Protein AF-A0A4W3H8I1-F1 (afdb_monomer_lite)

Secondary structure (DSSP, 8-state):
--------------------------------------TTEEEEEEEEGGGTEEEEEEEETTSBHHHHHHHHHHHHTT-STTGGGEEEEE--BTTBPPEEPPSSSBGGGSPPPTT-SS-EEEEEE-----S-TT--HHHHHHHS-HHHHHHHHHHHHTT-HHHHHHHHHTT--S-PPPTTTS-----------------PPP-

Sequence (203 aa):
MPVSASGGWRCSVGGGESWESSRDQSSGSGSSHMDNPAPSTIVIRVGIPDLQQTKCMRFNLDAPVWVSKQRILCTLNHTLKDVLNYGLFQPAFNGRAGKFLDEERLLREYPTPPDTPVPYLEFRYKKRVYSQSYVDEKQLAKLHTKANLKKFMENIQLYNFEKVSKMLEKGLDPNYHDPDTGGEGEGEQHSGHMESTSLDPVA

Foldseek 3Di:
DDDDDDDDDDDDDDDDDDDDDDDDDDDDDDPDPPPPVPPQKAWAWEAEVVVRDIDIDIDGQQDFQLVVLVVVPVVCPPPDDPSVQKFKKAPDDDNRHIDGDDRGDGNNVDDADPPDPHHYIYTDGNDDPDVDDDDDPVQQVVCPDLVNLVVLVVCVVVVVVVVNVVSVVSPRDPPDDDPVPPDPDDDPPPPPDPDDDDDDDDD

pLDDT: mean 71.24, std 24.04, range [26.0, 97.06]

Radius of gyration: 30.75 Å; chains: 1; bounding box: 76×96×84 Å

Organism: Callorhinchus milii (NCBI:txid7868)

Structure (mmCIF, N/CA/C/O backbone):
data_AF-A0A4W3H8I1-F1
#
_entry.id   AF-A0A4W3H8I1-F1
#
loop_
_atom_site.group_PDB
_atom_site.id
_atom_site.type_symbol
_atom_site.label_atom_id
_atom_site.label_alt_id
_atom_site.label_comp_id
_atom_site.label_asym_id
_atom_site.label_entity_id
_atom_site.label_seq_id
_atom_site.pdbx_PDB_ins_code
_atom_site.Cartn_x
_atom_site.Cartn_y
_atom_site.Cartn_z
_atom_site.occupancy
_atom_site.B_iso_or_equiv
_atom_site.auth_seq_id
_atom_site.auth_comp_id
_atom_site.auth_asym_id
_atom_site.auth_atom_id
_atom_site.pdbx_PDB_model_num
ATOM 1 N N . MET A 1 1 ? -6.079 -7.769 -51.194 1.00 37.59 1 MET A N 1
ATOM 2 C CA . MET A 1 1 ? -5.594 -8.964 -50.475 1.00 37.59 1 MET A CA 1
ATOM 3 C C . MET A 1 1 ? -4.076 -8.894 -50.412 1.00 37.59 1 MET A C 1
ATOM 5 O O . MET A 1 1 ? -3.462 -9.011 -51.463 1.00 37.59 1 MET A O 1
ATOM 9 N N . PRO A 1 2 ? -3.465 -8.617 -49.250 1.00 37.47 2 PRO A N 1
ATOM 10 C CA . PRO A 1 2 ? -2.029 -8.760 -49.069 1.00 37.47 2 PRO A CA 1
ATOM 11 C C . PRO A 1 2 ? -1.726 -10.132 -48.455 1.00 37.47 2 PRO A C 1
ATOM 13 O O . PRO A 1 2 ? -2.267 -10.478 -47.409 1.00 37.47 2 PRO A O 1
ATOM 16 N N . VAL A 1 3 ? -0.847 -10.901 -49.091 1.00 33.28 3 VAL A N 1
ATOM 17 C CA . VAL A 1 3 ? -0.116 -12.000 -48.452 1.00 33.28 3 VAL A CA 1
ATOM 18 C C . VAL A 1 3 ? 1.317 -11.964 -48.960 1.00 33.28 3 VAL A C 1
ATOM 20 O O . VAL A 1 3 ? 1.560 -12.070 -50.157 1.00 33.28 3 VAL A O 1
ATOM 23 N N . SER A 1 4 ? 2.251 -11.721 -48.046 1.00 35.34 4 SER A N 1
ATOM 24 C CA . SER A 1 4 ? 3.416 -12.581 -47.824 1.00 35.34 4 SER A CA 1
ATOM 25 C C . SER A 1 4 ? 4.375 -11.891 -46.866 1.00 35.34 4 SER A C 1
ATOM 27 O O . SER A 1 4 ? 4.952 -10.845 -47.153 1.00 35.34 4 SER A O 1
ATOM 29 N N . ALA A 1 5 ? 4.498 -12.508 -45.698 1.00 34.62 5 ALA A N 1
ATOM 30 C CA . ALA A 1 5 ? 5.517 -12.249 -44.705 1.00 34.62 5 ALA A CA 1
ATOM 31 C C . ALA A 1 5 ? 6.737 -13.124 -45.003 1.00 34.62 5 ALA A C 1
ATOM 33 O O . ALA A 1 5 ? 6.556 -14.303 -45.296 1.00 34.62 5 ALA A O 1
ATOM 34 N N . SER A 1 6 ? 7.949 -12.587 -44.833 1.00 35.38 6 SER A N 1
ATOM 35 C CA . SER A 1 6 ? 9.137 -13.385 -44.489 1.00 35.38 6 SER A CA 1
ATOM 36 C C . SER A 1 6 ? 10.383 -12.516 -44.269 1.00 35.38 6 SER A C 1
ATOM 38 O O . SER A 1 6 ? 10.795 -11.801 -45.175 1.00 35.38 6 SER A O 1
ATOM 40 N N . GLY A 1 7 ? 11.014 -12.691 -43.097 1.00 30.52 7 GLY A N 1
ATOM 41 C CA . GLY A 1 7 ? 12.440 -12.435 -42.824 1.00 30.52 7 GLY A CA 1
ATOM 42 C C . GLY A 1 7 ? 12.811 -10.985 -42.484 1.00 30.52 7 GLY A C 1
ATOM 43 O O . GLY A 1 7 ? 12.346 -10.055 -43.116 1.00 30.52 7 GLY A O 1
ATOM 44 N N . GLY A 1 8 ? 13.657 -10.681 -41.505 1.00 29.45 8 GLY A N 1
ATOM 45 C CA . GLY A 1 8 ? 14.429 -11.500 -40.581 1.00 29.45 8 GLY A CA 1
ATOM 46 C C . GLY A 1 8 ? 15.132 -10.563 -39.592 1.00 29.45 8 GLY A C 1
ATOM 47 O O . GLY A 1 8 ? 15.543 -9.461 -39.953 1.00 29.45 8 GLY A O 1
ATOM 48 N N . TRP A 1 9 ? 15.245 -10.983 -38.335 1.00 28.94 9 TRP A N 1
ATOM 49 C CA . TRP A 1 9 ? 16.036 -10.275 -37.333 1.00 28.94 9 TRP A CA 1
ATOM 50 C C . TRP A 1 9 ? 17.504 -10.629 -37.567 1.00 28.94 9 TRP A C 1
ATOM 52 O O . TRP A 1 9 ? 17.898 -11.783 -37.407 1.00 28.94 9 TRP A O 1
ATOM 62 N N . ARG A 1 10 ? 18.306 -9.654 -38.001 1.00 30.81 10 ARG A N 1
ATOM 63 C CA . ARG A 1 10 ? 19.749 -9.828 -38.189 1.00 30.81 10 ARG A CA 1
ATOM 64 C C . ARG A 1 10 ? 20.474 -9.347 -36.937 1.00 30.81 10 ARG A C 1
ATOM 66 O O . ARG A 1 10 ? 20.549 -8.149 -36.684 1.00 30.81 10 ARG A O 1
ATOM 73 N N . CYS A 1 11 ? 21.029 -10.287 -36.181 1.00 28.70 11 CYS A N 1
ATOM 74 C CA . CYS A 1 11 ? 22.113 -10.013 -35.245 1.00 28.70 11 CYS A CA 1
ATOM 75 C C . CYS A 1 11 ? 23.367 -9.648 -36.054 1.00 28.70 11 CYS A C 1
ATOM 77 O O . CYS A 1 11 ? 23.758 -10.402 -36.946 1.00 28.70 11 CYS A O 1
ATOM 79 N N . SER A 1 12 ? 24.002 -8.516 -35.747 1.00 33.16 12 SER A N 1
ATOM 80 C CA . SER A 1 12 ? 25.370 -8.235 -36.191 1.00 33.16 12 SER A CA 1
ATOM 81 C C . SER A 1 12 ? 26.325 -8.496 -35.035 1.00 33.16 12 SER A C 1
ATOM 83 O O . SER A 1 12 ? 26.222 -7.881 -33.978 1.00 33.16 12 SER A O 1
ATOM 85 N N . VAL A 1 13 ? 27.246 -9.422 -35.274 1.00 30.67 13 VAL A N 1
ATOM 86 C CA . VAL A 1 13 ? 28.431 -9.708 -34.468 1.00 30.67 13 VAL A CA 1
ATOM 87 C C . VAL A 1 13 ? 29.632 -9.361 -35.349 1.00 30.67 13 VAL A C 1
ATOM 89 O O . VAL A 1 13 ? 29.632 -9.750 -36.518 1.00 30.67 13 VAL A O 1
ATOM 92 N N . GLY A 1 14 ? 30.650 -8.689 -34.803 1.00 29.59 14 GLY A N 1
ATOM 93 C CA . GLY A 1 14 ? 32.022 -8.790 -35.320 1.00 29.59 14 GLY A CA 1
ATOM 94 C C . GLY A 1 14 ? 32.828 -7.491 -35.458 1.00 29.59 14 GLY A C 1
ATOM 95 O O . GLY A 1 14 ? 32.399 -6.563 -36.135 1.00 29.59 14 GLY A O 1
ATOM 96 N N . GLY A 1 15 ? 34.046 -7.533 -34.895 1.00 27.14 15 GLY A N 1
ATOM 97 C CA . GLY A 1 15 ? 35.206 -6.664 -35.165 1.00 27.14 15 GLY A CA 1
ATOM 98 C C . GLY A 1 15 ? 35.499 -5.689 -34.018 1.00 27.14 15 GLY A C 1
ATOM 99 O O . GLY A 1 15 ? 34.632 -4.901 -33.677 1.00 27.14 15 GLY A O 1
ATOM 100 N N . GLY A 1 16 ? 36.644 -5.659 -33.334 1.00 28.45 16 GLY A N 1
ATOM 101 C CA . GLY A 1 16 ? 37.984 -6.170 -33.622 1.00 28.45 16 GLY A CA 1
ATOM 102 C C . GLY A 1 16 ? 38.996 -5.054 -33.308 1.00 28.45 16 GLY A C 1
ATOM 103 O O . GLY A 1 16 ? 39.047 -4.090 -34.054 1.00 28.45 16 GLY A O 1
ATOM 104 N N . GLU A 1 17 ? 39.715 -5.200 -32.186 1.00 29.06 17 GLU A N 1
ATOM 105 C CA . GLU A 1 17 ? 41.113 -4.784 -31.922 1.00 29.06 17 GLU A CA 1
ATOM 106 C C . GLU A 1 17 ? 41.552 -3.310 -32.112 1.00 29.06 17 GLU A C 1
ATOM 108 O O . GLU A 1 17 ? 41.541 -2.782 -33.215 1.00 29.06 17 GLU A O 1
ATOM 113 N N . SER A 1 18 ? 42.076 -2.685 -31.043 1.00 26.41 18 SER A N 1
ATOM 114 C CA . SER A 1 18 ? 43.375 -1.970 -31.036 1.00 26.41 18 SER A CA 1
ATOM 115 C C . SER A 1 18 ? 43.615 -1.292 -29.676 1.00 26.41 18 SER A C 1
ATOM 117 O O . SER A 1 18 ? 42.788 -0.512 -29.200 1.00 26.41 18 SER A O 1
ATOM 119 N N . TRP A 1 19 ? 44.742 -1.601 -29.034 1.00 27.12 19 TRP A N 1
ATOM 120 C CA . TRP A 1 19 ? 45.293 -0.849 -27.905 1.00 27.12 19 TRP A CA 1
ATOM 121 C C . TRP A 1 19 ? 46.514 -0.081 -28.412 1.00 27.12 19 TRP A C 1
ATOM 123 O O . TRP A 1 19 ? 47.451 -0.737 -28.843 1.00 27.12 19 TRP A O 1
ATOM 133 N N . GLU A 1 20 ? 46.553 1.254 -28.291 1.00 26.00 20 GLU A N 1
ATOM 134 C CA . GLU A 1 20 ? 47.789 1.962 -27.919 1.00 26.00 20 GLU A CA 1
ATOM 135 C C . GLU A 1 20 ? 47.563 3.417 -27.444 1.00 26.00 20 GLU A C 1
ATOM 137 O O . GLU A 1 20 ? 46.937 4.245 -28.097 1.00 26.00 20 GLU A O 1
ATOM 142 N N . SER A 1 21 ? 48.099 3.653 -26.246 1.00 28.47 21 SER A N 1
ATOM 143 C CA . SER A 1 21 ? 48.596 4.853 -25.555 1.00 28.47 21 SER A CA 1
ATOM 144 C C . SER A 1 21 ? 48.617 6.240 -26.235 1.00 28.47 21 SER A C 1
ATOM 146 O O . SER A 1 21 ? 49.289 6.439 -27.245 1.00 28.47 21 SER A O 1
ATOM 148 N N . SER A 1 22 ? 48.107 7.264 -25.527 1.00 31.47 22 SER A N 1
ATOM 149 C CA . SER A 1 22 ? 48.844 8.524 -25.291 1.00 31.47 22 SER A CA 1
ATOM 150 C C . SER A 1 22 ? 48.242 9.380 -24.168 1.00 31.47 22 SER A C 1
ATOM 152 O O . SER A 1 22 ? 47.030 9.451 -23.991 1.00 31.47 22 SER A O 1
ATOM 154 N N . ARG A 1 23 ? 49.137 9.978 -23.372 1.00 37.38 23 ARG A N 1
ATOM 155 C CA . ARG A 1 23 ? 48.881 10.831 -22.199 1.00 37.38 23 ARG A CA 1
ATOM 156 C C . ARG A 1 23 ? 48.348 12.201 -22.619 1.00 37.38 23 ARG A C 1
ATOM 158 O O . ARG A 1 23 ? 48.868 12.747 -23.580 1.00 37.38 23 ARG A O 1
ATOM 165 N N . ASP A 1 24 ? 47.496 12.805 -21.790 1.00 34.44 24 ASP A N 1
ATOM 166 C CA . ASP A 1 24 ? 47.679 14.210 -21.405 1.00 34.44 24 ASP A CA 1
ATOM 167 C C . ASP A 1 24 ? 47.032 14.526 -20.042 1.00 34.44 24 ASP A C 1
ATOM 169 O O . ASP A 1 24 ? 46.037 13.920 -19.642 1.00 34.44 24 ASP A O 1
ATOM 173 N N . GLN A 1 25 ? 47.666 15.435 -19.304 1.00 36.03 25 GLN A N 1
ATOM 174 C CA . GLN A 1 25 ? 47.308 15.909 -17.966 1.00 36.03 25 GLN A CA 1
ATOM 175 C C . GLN A 1 25 ? 46.578 17.254 -18.081 1.00 36.03 25 GLN A C 1
ATOM 177 O O . GLN A 1 25 ? 47.050 18.135 -18.786 1.00 36.03 25 GLN A O 1
ATOM 182 N N . SER A 1 26 ? 45.502 17.471 -17.316 1.00 32.84 26 SER A N 1
ATOM 183 C CA . SER A 1 26 ? 45.321 18.666 -16.457 1.00 32.84 26 SER A CA 1
ATOM 184 C C . SER A 1 26 ? 43.881 18.825 -15.935 1.00 32.84 26 SER A C 1
ATOM 186 O O . SER A 1 26 ? 42.906 18.897 -16.672 1.00 32.84 26 SER A O 1
ATOM 188 N N . SER A 1 27 ? 43.802 18.844 -14.602 1.00 39.16 27 SER A N 1
ATOM 189 C CA . SER A 1 27 ? 42.967 19.668 -13.711 1.00 39.16 27 SER A CA 1
ATOM 190 C C . SER A 1 27 ? 41.747 20.432 -14.255 1.00 39.16 27 SER A C 1
ATOM 192 O O . SER A 1 27 ? 41.884 21.369 -15.035 1.00 39.16 27 SER A O 1
ATOM 194 N N . GLY A 1 28 ? 40.585 20.186 -13.637 1.00 31.72 28 GLY A N 1
ATOM 195 C CA . GLY A 1 28 ? 39.435 21.093 -13.676 1.00 31.72 28 GLY A CA 1
ATOM 196 C C . GLY A 1 28 ? 38.238 20.558 -12.891 1.00 31.72 28 GLY A C 1
ATOM 197 O O . GLY A 1 28 ? 37.544 19.661 -13.349 1.00 31.72 28 GLY A O 1
ATOM 198 N N . SER A 1 29 ? 38.024 21.097 -11.690 1.00 44.38 29 SER A N 1
ATOM 199 C CA . SER A 1 29 ? 36.917 20.791 -10.778 1.00 44.38 29 SER A CA 1
ATOM 200 C C . SER A 1 29 ? 35.546 20.906 -11.455 1.00 44.38 29 SER A C 1
ATOM 202 O O . SER A 1 29 ? 35.150 21.980 -11.902 1.00 44.38 29 SER A O 1
ATOM 204 N N . GLY A 1 30 ? 34.804 19.804 -11.465 1.00 32.34 30 GLY A N 1
ATOM 205 C CA . GLY A 1 30 ? 33.385 19.762 -11.776 1.00 32.34 30 GLY A CA 1
ATOM 206 C C . GLY A 1 30 ? 32.783 18.591 -11.020 1.00 32.34 30 GLY A C 1
ATOM 207 O O . GLY A 1 30 ? 32.940 17.445 -11.436 1.00 32.34 30 GLY A O 1
ATOM 208 N N . SER A 1 31 ? 32.147 18.876 -9.882 1.00 45.91 31 SER A N 1
ATOM 209 C CA . SER A 1 31 ? 31.361 17.903 -9.120 1.00 45.91 31 SER A CA 1
ATOM 210 C C . SER A 1 31 ? 30.174 17.463 -9.977 1.00 45.91 31 SER A C 1
ATOM 212 O O . SER A 1 31 ? 29.081 18.021 -9.915 1.00 45.91 31 SER A O 1
ATOM 214 N N . SER A 1 32 ? 30.425 16.497 -10.852 1.00 36.44 32 SER A N 1
ATOM 215 C CA . SER A 1 32 ? 29.398 15.709 -11.502 1.00 36.44 32 SER A CA 1
ATOM 216 C C . SER A 1 32 ? 29.046 14.607 -10.516 1.00 36.44 32 SER A C 1
ATOM 218 O O . SER A 1 32 ? 29.811 13.670 -10.290 1.00 36.44 32 SER A O 1
ATOM 220 N N . HIS A 1 33 ? 27.895 14.768 -9.863 1.00 42.16 33 HIS A N 1
ATOM 221 C CA . HIS A 1 33 ? 27.224 13.676 -9.174 1.00 42.16 33 HIS A CA 1
ATOM 222 C C . HIS A 1 33 ? 27.220 12.474 -10.128 1.00 42.16 33 HIS A C 1
ATOM 224 O O . HIS A 1 33 ? 26.581 12.523 -11.178 1.00 42.16 33 HIS A O 1
ATOM 230 N N . MET A 1 34 ? 27.978 11.426 -9.800 1.00 41.69 34 MET A N 1
ATOM 231 C CA . MET A 1 34 ? 27.905 10.169 -10.530 1.00 41.69 34 MET A CA 1
ATOM 232 C C . MET A 1 34 ? 26.487 9.622 -10.366 1.00 41.69 34 MET A C 1
ATOM 234 O O . MET A 1 34 ? 26.169 9.029 -9.336 1.00 41.69 34 MET A O 1
ATOM 238 N N . ASP A 1 35 ? 25.644 9.776 -11.385 1.00 49.22 35 ASP A N 1
ATOM 239 C CA . ASP A 1 35 ? 24.499 8.890 -11.588 1.00 49.22 35 ASP A CA 1
ATOM 240 C C . ASP A 1 35 ? 25.069 7.551 -12.081 1.00 49.22 35 ASP A C 1
ATOM 242 O O . ASP A 1 35 ? 25.054 7.206 -13.261 1.00 49.22 35 ASP A O 1
ATOM 246 N N . ASN A 1 36 ? 25.715 6.832 -11.160 1.00 43.09 36 ASN A N 1
ATOM 247 C CA . ASN A 1 36 ? 25.938 5.411 -11.335 1.00 43.09 36 ASN A CA 1
ATOM 248 C C . ASN A 1 36 ? 24.538 4.785 -11.318 1.00 43.09 36 ASN A C 1
ATOM 250 O O . ASN A 1 36 ? 23.850 4.949 -10.304 1.00 43.09 36 ASN A O 1
ATOM 254 N N . PRO A 1 37 ? 24.073 4.099 -12.379 1.00 49.44 37 PRO A N 1
ATOM 255 C CA . PRO A 1 37 ? 22.818 3.376 -12.295 1.00 49.44 37 PRO A CA 1
ATOM 256 C C . PRO A 1 37 ? 22.975 2.372 -11.159 1.00 49.44 37 PRO A C 1
ATOM 258 O O . PRO A 1 37 ? 23.751 1.424 -11.269 1.00 49.44 37 PRO A O 1
ATOM 261 N N . ALA A 1 38 ? 22.299 2.627 -10.035 1.00 57.31 38 ALA A N 1
ATOM 262 C CA . ALA A 1 38 ? 22.416 1.773 -8.867 1.00 57.31 38 ALA A CA 1
ATOM 263 C C . ALA A 1 38 ? 22.167 0.323 -9.329 1.00 57.31 38 ALA A C 1
ATOM 265 O O . ALA A 1 38 ? 21.124 0.070 -9.952 1.00 57.31 38 ALA A O 1
ATOM 266 N N . PRO A 1 39 ? 23.108 -0.614 -9.088 1.00 62.88 39 PRO A N 1
ATOM 267 C CA . PRO A 1 39 ? 23.095 -1.966 -9.665 1.00 62.88 39 PRO A CA 1
ATOM 268 C C . PRO A 1 39 ? 21.874 -2.805 -9.252 1.00 62.88 39 PRO A C 1
ATOM 270 O O . PRO A 1 39 ? 21.707 -3.937 -9.692 1.00 62.88 39 PRO A O 1
ATOM 273 N N . SER A 1 40 ? 20.998 -2.246 -8.424 1.00 85.62 40 SER A N 1
ATOM 274 C CA . SER A 1 40 ? 19.778 -2.841 -7.907 1.00 85.62 40 SER A CA 1
ATOM 275 C C . SER A 1 40 ? 18.492 -2.213 -8.445 1.00 85.62 40 SER A C 1
ATOM 277 O O . SER A 1 40 ? 17.422 -2.450 -7.889 1.00 85.62 40 SER A O 1
ATOM 279 N N . THR A 1 41 ? 18.536 -1.424 -9.523 1.00 91.19 41 THR A N 1
ATOM 280 C CA . THR A 1 41 ? 17.305 -0.890 -10.130 1.00 91.19 41 THR A CA 1
ATOM 281 C C . THR A 1 41 ? 16.666 -1.847 -11.139 1.00 91.19 41 THR A C 1
ATOM 283 O O . THR A 1 41 ? 17.346 -2.483 -11.937 1.00 91.19 41 THR A O 1
ATOM 286 N N . ILE A 1 42 ? 15.333 -1.935 -11.129 1.00 92.06 42 ILE A N 1
ATOM 287 C CA . ILE A 1 42 ? 14.537 -2.788 -12.024 1.00 92.06 42 ILE A CA 1
ATOM 288 C C . ILE A 1 42 ? 13.340 -2.017 -12.589 1.00 92.06 42 ILE A C 1
ATOM 290 O O . ILE A 1 42 ? 12.790 -1.133 -11.932 1.00 92.06 42 ILE A O 1
ATOM 294 N N . VAL A 1 43 ? 12.914 -2.344 -13.811 1.00 94.12 43 VAL A N 1
ATOM 295 C CA . VAL A 1 43 ? 11.658 -1.836 -14.381 1.00 94.12 43 VAL A CA 1
ATOM 296 C C . VAL A 1 43 ? 10.518 -2.781 -14.012 1.00 94.12 43 VAL A C 1
ATOM 298 O O . VAL A 1 43 ? 10.565 -3.965 -14.333 1.00 94.12 43 VAL A O 1
ATOM 301 N N . ILE A 1 44 ? 9.477 -2.249 -13.375 1.00 95.19 44 ILE A N 1
ATOM 302 C CA . ILE A 1 44 ? 8.256 -2.983 -13.028 1.00 95.19 44 ILE A CA 1
ATOM 303 C C . ILE A 1 44 ? 7.077 -2.314 -13.726 1.00 95.19 44 ILE A C 1
ATOM 305 O O . ILE A 1 44 ? 6.963 -1.085 -13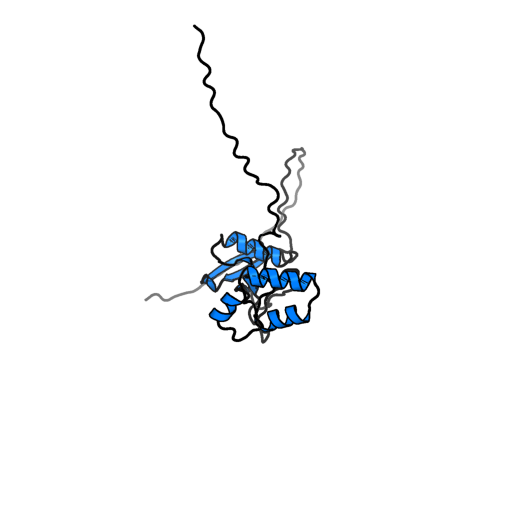.765 1.00 95.19 44 ILE A O 1
ATOM 309 N N . ARG A 1 45 ? 6.183 -3.132 -14.273 1.00 96.06 45 ARG A N 1
ATOM 310 C CA . ARG A 1 45 ? 4.900 -2.694 -14.813 1.00 96.06 45 ARG A CA 1
ATOM 311 C C . ARG A 1 45 ? 3.886 -2.626 -13.673 1.00 96.06 45 ARG A C 1
ATOM 313 O O . ARG A 1 45 ? 3.612 -3.634 -13.031 1.00 96.06 45 ARG A O 1
ATOM 320 N N . VAL A 1 46 ? 3.341 -1.442 -13.429 1.00 97.06 46 VAL A N 1
ATOM 321 C CA . VAL A 1 46 ? 2.374 -1.174 -12.363 1.00 97.06 46 VAL A CA 1
ATOM 322 C C . VAL A 1 46 ? 1.001 -0.947 -12.983 1.00 97.06 46 VAL A C 1
ATOM 324 O O . VAL A 1 46 ? 0.812 0.025 -13.714 1.00 97.06 46 VAL A O 1
ATOM 327 N N . GLY A 1 47 ? 0.051 -1.841 -12.720 1.00 96.75 47 GLY A N 1
ATOM 328 C CA . GLY A 1 47 ? -1.360 -1.633 -13.046 1.00 96.75 47 GLY A CA 1
ATOM 329 C C . GLY A 1 47 ? -2.053 -0.788 -11.982 1.00 96.75 47 GLY A C 1
ATOM 330 O O . GLY A 1 47 ? -1.840 -1.004 -10.796 1.00 96.75 47 GLY A O 1
ATOM 331 N N . ILE A 1 48 ? -2.900 0.153 -12.383 1.00 95.06 48 ILE A N 1
ATOM 332 C CA . ILE A 1 48 ? -3.760 0.933 -11.488 1.00 95.06 48 ILE A CA 1
ATOM 333 C C . ILE A 1 48 ? -5.208 0.672 -11.922 1.00 95.06 48 ILE A C 1
ATOM 335 O O . ILE A 1 48 ? -5.718 1.405 -12.774 1.00 95.06 48 ILE A O 1
ATOM 339 N N . PRO A 1 49 ? -5.859 -0.389 -11.401 1.00 93.62 49 PRO A N 1
ATOM 340 C CA . PRO A 1 49 ? -7.182 -0.815 -11.861 1.00 93.62 49 PRO A CA 1
ATOM 341 C C . PRO A 1 49 ? -8.238 0.291 -11.786 1.00 93.62 49 PRO A C 1
ATOM 343 O O . PRO A 1 49 ? -8.998 0.469 -12.733 1.00 93.62 49 PRO A O 1
ATOM 346 N N . ASP A 1 50 ? -8.221 1.087 -10.714 1.00 89.38 50 ASP A N 1
ATOM 347 C CA . ASP A 1 50 ? -9.195 2.162 -10.479 1.00 89.38 50 ASP A CA 1
ATOM 348 C C . ASP A 1 50 ? -9.089 3.295 -11.515 1.00 89.38 50 ASP A C 1
ATOM 350 O O . ASP A 1 50 ? -10.074 3.967 -11.807 1.00 89.38 50 ASP A O 1
ATOM 354 N N . LEU A 1 51 ? -7.905 3.477 -12.113 1.00 90.62 51 LEU A N 1
ATOM 355 C CA . LEU A 1 51 ? -7.671 4.431 -13.202 1.00 90.62 51 LEU A CA 1
ATOM 356 C C . LEU A 1 51 ? -7.687 3.773 -14.584 1.00 90.62 51 LEU A C 1
ATOM 358 O O . LEU A 1 51 ? -7.525 4.470 -15.581 1.00 90.62 51 LEU A O 1
ATOM 362 N N . GLN A 1 52 ? -7.830 2.445 -14.652 1.00 92.44 52 GLN A N 1
ATOM 363 C CA . GLN A 1 52 ? -7.699 1.642 -15.873 1.00 92.44 52 GLN A CA 1
ATOM 364 C C . GLN A 1 52 ? -6.399 1.932 -16.644 1.00 92.44 52 GLN A C 1
ATOM 366 O O . GLN A 1 52 ? -6.357 1.935 -17.873 1.00 92.44 52 GLN A O 1
ATOM 371 N N . GLN A 1 53 ? -5.314 2.186 -15.910 1.00 93.38 53 GLN A N 1
ATOM 372 C CA . GLN A 1 53 ? -4.011 2.542 -16.471 1.00 93.38 53 GLN A CA 1
ATOM 373 C C . GLN A 1 53 ? -2.954 1.511 -16.100 1.00 93.38 53 GLN A C 1
ATOM 375 O O . GLN A 1 53 ? -3.056 0.798 -15.104 1.00 93.38 53 GLN A O 1
ATOM 380 N N . THR A 1 54 ? -1.903 1.433 -16.907 1.00 95.56 54 THR A N 1
ATOM 381 C CA . THR A 1 54 ? -0.719 0.630 -16.606 1.00 95.56 54 THR A CA 1
ATOM 382 C C . THR A 1 54 ? 0.520 1.422 -16.977 1.00 95.56 54 THR A C 1
ATOM 384 O O . THR A 1 54 ? 0.620 1.934 -18.090 1.00 95.56 54 THR A O 1
ATOM 387 N N . LYS A 1 55 ? 1.474 1.523 -16.049 1.00 94.25 55 LYS A N 1
ATOM 388 C CA . LYS A 1 55 ? 2.694 2.308 -16.232 1.00 94.25 55 LYS A CA 1
ATOM 389 C C . LYS A 1 55 ? 3.934 1.489 -15.909 1.00 94.25 55 LYS A C 1
ATOM 391 O O . LYS A 1 55 ? 4.009 0.851 -14.866 1.00 94.25 55 LYS A O 1
ATOM 396 N N . CYS A 1 56 ? 4.932 1.536 -16.784 1.00 95.12 56 CYS A N 1
ATOM 397 C CA . CYS A 1 56 ? 6.250 0.978 -16.496 1.00 95.12 56 CYS A CA 1
ATOM 398 C C . CYS A 1 56 ? 7.090 2.013 -15.749 1.00 95.12 56 CYS A C 1
ATOM 400 O O . CYS A 1 56 ? 7.224 3.155 -16.191 1.00 95.12 56 CYS A O 1
ATOM 402 N N . MET A 1 57 ? 7.644 1.621 -14.607 1.00 95.25 57 MET A N 1
ATOM 403 C CA . MET A 1 57 ? 8.390 2.508 -13.721 1.00 95.25 57 MET A CA 1
ATOM 404 C C . MET A 1 57 ? 9.648 1.810 -13.215 1.00 95.25 57 MET A C 1
ATOM 406 O O . MET A 1 57 ? 9.672 0.593 -13.047 1.00 95.25 57 MET A O 1
ATOM 410 N N . ARG A 1 58 ? 10.709 2.590 -12.997 1.00 95.06 58 ARG A N 1
ATOM 411 C CA . ARG A 1 58 ? 11.994 2.091 -12.501 1.00 95.06 58 ARG A CA 1
ATOM 412 C C . ARG A 1 58 ? 12.024 2.204 -10.973 1.00 95.06 58 ARG A C 1
ATOM 414 O O . ARG A 1 58 ? 11.811 3.296 -10.445 1.00 95.06 58 ARG A O 1
ATOM 421 N N . PHE A 1 59 ? 12.279 1.098 -10.284 1.00 95.19 59 PHE A N 1
ATOM 422 C CA . PHE A 1 59 ? 12.331 0.999 -8.823 1.00 95.19 59 PHE A CA 1
ATOM 423 C C . PHE A 1 59 ? 13.694 0.502 -8.358 1.00 95.19 59 PHE A C 1
ATOM 425 O O . PHE A 1 59 ? 14.397 -0.157 -9.117 1.00 95.19 59 PHE A O 1
ATOM 432 N N . ASN A 1 60 ? 14.057 0.814 -7.116 1.00 94.31 60 ASN A N 1
ATOM 433 C CA .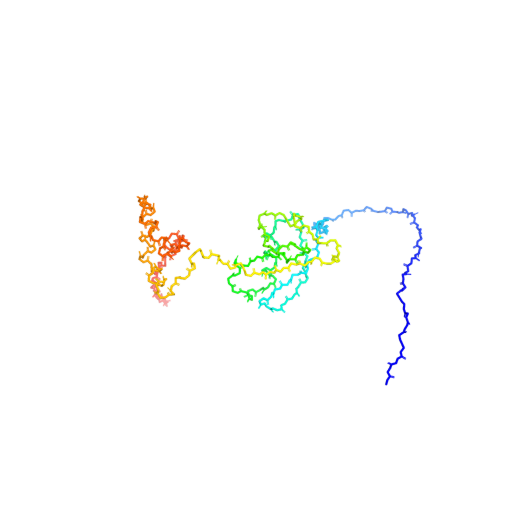 ASN A 1 60 ? 15.258 0.298 -6.469 1.00 94.31 60 ASN A CA 1
ATOM 434 C C . ASN A 1 60 ? 14.884 -0.922 -5.608 1.00 94.31 60 ASN A C 1
ATOM 436 O O . ASN A 1 60 ? 14.027 -0.817 -4.735 1.00 94.31 60 ASN A O 1
ATOM 440 N N . LEU A 1 61 ? 15.520 -2.065 -5.860 1.00 92.88 61 LEU A N 1
ATOM 441 C CA . LEU A 1 61 ? 15.303 -3.321 -5.141 1.00 92.88 61 LEU A CA 1
ATOM 442 C C . LEU A 1 61 ? 15.854 -3.309 -3.707 1.00 92.88 61 LEU A C 1
ATOM 444 O O . LEU A 1 61 ? 15.393 -4.098 -2.886 1.00 92.88 61 LEU A O 1
ATOM 448 N N . ASP A 1 62 ? 16.831 -2.449 -3.414 1.00 94.62 62 ASP A N 1
ATOM 449 C CA . ASP A 1 62 ? 17.400 -2.231 -2.074 1.00 94.62 62 ASP A CA 1
ATOM 450 C C . ASP A 1 62 ? 16.649 -1.177 -1.260 1.00 94.62 62 ASP A C 1
ATOM 452 O O . ASP A 1 62 ? 17.004 -0.908 -0.116 1.00 94.62 62 ASP A O 1
ATOM 456 N N . ALA A 1 63 ? 15.623 -0.555 -1.839 1.00 94.88 63 ALA A N 1
ATOM 457 C CA . ALA A 1 63 ? 14.799 0.400 -1.123 1.00 94.88 63 ALA A CA 1
ATOM 458 C C . ALA A 1 63 ? 13.587 -0.296 -0.478 1.00 94.88 63 ALA A C 1
ATOM 460 O O . ALA A 1 63 ? 13.050 -1.263 -1.040 1.00 94.88 63 ALA A O 1
ATOM 461 N N . PRO A 1 64 ? 13.104 0.227 0.661 1.00 96.81 64 PRO A N 1
ATOM 462 C CA . PRO A 1 64 ? 11.814 -0.160 1.209 1.00 96.81 64 PRO A CA 1
ATOM 463 C C . PRO A 1 64 ? 10.668 0.051 0.212 1.00 96.81 64 PRO A C 1
ATOM 465 O O . PRO A 1 64 ? 10.689 0.964 -0.625 1.00 96.81 64 PRO A O 1
ATOM 468 N N . VAL A 1 65 ? 9.621 -0.760 0.331 1.00 96.88 65 VAL A N 1
ATOM 469 C CA . VAL A 1 65 ? 8.428 -0.693 -0.526 1.00 96.88 65 VAL A CA 1
ATOM 470 C C . VAL A 1 65 ? 7.750 0.680 -0.460 1.00 96.88 65 VAL A C 1
ATOM 472 O O . VAL A 1 65 ? 7.266 1.159 -1.492 1.00 96.88 65 VAL A O 1
ATOM 475 N N . TRP A 1 66 ? 7.761 1.365 0.690 1.00 95.81 66 TRP A N 1
ATOM 476 C CA . TRP A 1 66 ? 7.190 2.714 0.811 1.00 95.81 66 TRP A CA 1
ATOM 477 C C . TRP A 1 66 ? 7.845 3.731 -0.139 1.00 95.81 66 TRP A C 1
ATOM 479 O O . TRP A 1 66 ? 7.156 4.604 -0.666 1.00 95.81 66 TRP A O 1
ATOM 489 N N . VAL A 1 67 ? 9.139 3.587 -0.457 1.00 95.88 67 VAL A N 1
ATOM 490 C CA . VAL A 1 67 ? 9.833 4.457 -1.427 1.00 95.88 67 VAL A CA 1
ATOM 491 C C . VAL A 1 67 ? 9.243 4.267 -2.826 1.00 95.88 67 VAL A C 1
ATOM 493 O O . VAL A 1 67 ? 9.024 5.226 -3.570 1.00 95.88 67 VAL A O 1
ATOM 496 N N . SER A 1 68 ? 8.929 3.019 -3.181 1.00 95.69 68 SER A N 1
ATOM 497 C CA . SER A 1 68 ? 8.279 2.686 -4.450 1.00 95.69 68 SER A CA 1
ATOM 498 C C . SER A 1 68 ? 6.851 3.235 -4.510 1.00 95.69 68 SER A C 1
ATOM 500 O O . SER A 1 68 ? 6.464 3.817 -5.525 1.00 95.69 68 SER A O 1
ATOM 502 N N . LYS A 1 69 ? 6.095 3.134 -3.406 1.00 94.81 69 LYS A N 1
ATOM 503 C CA . LYS A 1 69 ? 4.772 3.764 -3.246 1.00 94.81 69 LYS A CA 1
ATOM 504 C C . LYS A 1 69 ? 4.855 5.278 -3.441 1.00 94.81 69 LYS A C 1
ATOM 506 O O . LYS A 1 69 ? 4.116 5.809 -4.266 1.00 94.81 69 LYS A O 1
ATOM 511 N N . GLN A 1 70 ? 5.794 5.957 -2.781 1.00 94.25 70 GLN A N 1
ATOM 512 C CA . GLN A 1 70 ? 5.991 7.401 -2.931 1.00 94.25 70 GLN A CA 1
ATOM 513 C C . GLN A 1 70 ? 6.263 7.782 -4.389 1.00 94.25 70 GLN A C 1
ATOM 515 O O . GLN A 1 70 ? 5.641 8.696 -4.925 1.00 94.25 70 GLN A O 1
ATOM 520 N N . ARG A 1 71 ? 7.132 7.033 -5.080 1.00 94.38 71 ARG A N 1
ATOM 521 C CA . ARG A 1 71 ? 7.434 7.272 -6.498 1.00 94.38 71 ARG A CA 1
ATOM 522 C C . ARG A 1 71 ? 6.198 7.140 -7.392 1.00 94.38 71 ARG A C 1
ATOM 524 O O . ARG A 1 71 ? 6.028 7.940 -8.314 1.00 94.38 71 ARG A O 1
ATOM 531 N N . ILE A 1 72 ? 5.344 6.148 -7.134 1.00 94.38 72 ILE A N 1
ATOM 532 C CA . ILE A 1 72 ? 4.066 5.971 -7.840 1.00 94.38 72 ILE A CA 1
ATOM 533 C C . ILE A 1 72 ? 3.143 7.157 -7.563 1.00 94.38 72 ILE A C 1
ATOM 535 O O . ILE A 1 72 ? 2.636 7.753 -8.508 1.00 94.38 72 ILE A O 1
ATOM 539 N N . LEU A 1 73 ? 2.988 7.559 -6.302 1.00 92.06 73 LEU A N 1
ATOM 540 C CA . LEU A 1 73 ? 2.130 8.681 -5.917 1.00 92.06 73 LEU A CA 1
ATOM 541 C C . LEU A 1 73 ? 2.558 10.000 -6.572 1.00 92.06 73 LEU A C 1
ATOM 543 O O . LEU A 1 73 ? 1.723 10.661 -7.187 1.00 92.06 73 LEU A O 1
ATOM 547 N N . CYS A 1 74 ? 3.855 10.328 -6.551 1.00 90.44 74 CYS A N 1
ATOM 548 C CA . CYS A 1 74 ? 4.388 11.501 -7.256 1.00 90.44 74 CYS A CA 1
ATOM 549 C C . CYS A 1 74 ? 4.094 11.453 -8.763 1.00 90.44 74 CYS A C 1
ATOM 551 O O . CYS A 1 74 ? 3.916 12.480 -9.409 1.00 90.44 74 CYS A O 1
ATOM 553 N N . THR A 1 75 ? 4.037 10.250 -9.333 1.00 90.56 75 THR A N 1
ATOM 554 C CA . THR A 1 75 ? 3.805 10.042 -10.761 1.00 90.56 75 THR A CA 1
ATOM 555 C C . THR A 1 75 ? 2.329 10.137 -11.158 1.00 90.56 75 THR A C 1
ATOM 557 O O . THR A 1 75 ? 2.032 10.515 -12.290 1.00 90.56 75 THR A O 1
ATOM 560 N N . LEU A 1 76 ? 1.410 9.782 -10.258 1.00 87.50 76 LEU A N 1
ATOM 561 C CA . LEU A 1 76 ? -0.039 9.788 -10.497 1.00 87.50 76 LEU A CA 1
ATOM 562 C C . LEU A 1 76 ? -0.697 11.160 -10.240 1.00 87.50 76 LEU A C 1
ATOM 564 O O . LEU A 1 76 ? -1.901 11.290 -10.449 1.00 87.50 76 LEU A O 1
ATOM 568 N N . ASN A 1 77 ? 0.073 12.164 -9.801 1.00 73.56 77 ASN A N 1
ATOM 569 C CA . ASN A 1 77 ? -0.304 13.580 -9.670 1.00 73.56 77 ASN A CA 1
ATOM 570 C C . ASN A 1 77 ? -1.745 13.821 -9.156 1.00 73.56 77 ASN A C 1
ATOM 572 O O . ASN A 1 77 ? -2.600 14.315 -9.885 1.00 73.56 77 ASN A O 1
ATOM 576 N N . HIS A 1 78 ? -2.023 13.413 -7.911 1.00 68.75 78 HIS A N 1
ATOM 577 C CA . HIS A 1 78 ? -3.304 13.606 -7.201 1.00 68.75 78 HIS A CA 1
ATOM 578 C C . HIS A 1 78 ? -4.572 13.031 -7.866 1.00 68.75 78 HIS A C 1
ATOM 580 O O . HIS A 1 78 ? -5.681 13.342 -7.441 1.00 68.75 78 HIS A O 1
ATOM 586 N N . THR A 1 79 ? -4.443 12.144 -8.857 1.00 76.38 79 THR A N 1
ATOM 587 C CA . THR A 1 79 ? -5.614 11.542 -9.531 1.00 76.38 79 THR A CA 1
ATOM 588 C C . THR A 1 79 ? -6.424 10.618 -8.604 1.00 76.38 79 THR A C 1
ATOM 590 O O . THR A 1 79 ? -7.619 10.411 -8.805 1.00 76.38 79 THR A O 1
ATOM 593 N N . LEU A 1 80 ? -5.788 10.053 -7.574 1.00 80.62 80 LEU A N 1
ATOM 594 C CA . LEU A 1 80 ? -6.415 9.124 -6.634 1.00 80.62 80 LEU A CA 1
ATOM 595 C C . LEU A 1 80 ? -6.893 9.859 -5.375 1.00 80.62 80 LEU A C 1
ATOM 597 O O . LEU A 1 80 ? -6.132 10.602 -4.759 1.00 80.62 80 LEU A O 1
ATOM 601 N N . LYS A 1 81 ? -8.138 9.611 -4.960 1.00 80.44 81 LYS A N 1
ATOM 602 C CA . LYS A 1 81 ? -8.634 9.993 -3.625 1.00 80.44 81 LYS A CA 1
ATOM 603 C C . LYS A 1 81 ? -8.052 9.049 -2.571 1.00 80.44 81 LYS A C 1
ATOM 605 O O . LYS A 1 81 ? -7.744 7.912 -2.906 1.00 80.44 81 LYS A O 1
ATOM 610 N N . ASP A 1 82 ? -7.912 9.492 -1.321 1.00 83.31 82 ASP A N 1
ATOM 611 C CA . ASP A 1 82 ? -7.430 8.663 -0.200 1.00 83.31 82 ASP A CA 1
ATOM 612 C C . ASP A 1 82 ? -6.098 7.939 -0.476 1.00 83.31 82 ASP A C 1
ATOM 614 O O . ASP A 1 82 ? -5.925 6.760 -0.164 1.00 83.31 82 ASP A O 1
ATOM 618 N N . VAL A 1 83 ? -5.138 8.651 -1.076 1.00 83.69 83 VAL A N 1
ATOM 619 C CA . VAL A 1 83 ? -3.857 8.107 -1.572 1.00 83.69 83 VAL A CA 1
ATOM 620 C C . VAL A 1 83 ? -3.093 7.236 -0.571 1.00 83.69 83 VAL A C 1
ATOM 622 O O . VAL A 1 83 ? -2.418 6.287 -0.967 1.00 83.69 83 VAL A O 1
ATOM 625 N N . LEU A 1 84 ? -3.208 7.526 0.727 1.00 83.69 84 LEU A N 1
ATOM 626 C CA . LEU A 1 84 ? -2.508 6.796 1.785 1.00 83.69 84 LEU A CA 1
ATOM 627 C C . LEU A 1 84 ? -3.034 5.365 1.964 1.00 83.69 84 LEU A C 1
ATOM 629 O O . LEU A 1 84 ? -2.258 4.484 2.340 1.00 83.69 84 LEU A O 1
ATOM 633 N N . ASN A 1 85 ? -4.302 5.120 1.614 1.00 90.19 85 ASN A N 1
ATOM 634 C CA . ASN A 1 85 ? -4.948 3.807 1.676 1.00 90.19 85 ASN A CA 1
ATOM 635 C C . ASN A 1 85 ? -4.601 2.913 0.479 1.00 90.19 85 ASN A C 1
ATOM 637 O O . ASN A 1 85 ? -4.997 1.750 0.442 1.00 90.19 85 ASN A O 1
ATOM 641 N N . TYR A 1 86 ? -3.855 3.414 -0.505 1.00 93.12 86 TYR A N 1
ATOM 642 C CA . TYR A 1 86 ? -3.346 2.579 -1.584 1.00 93.12 86 TYR A CA 1
ATOM 643 C C . TYR A 1 86 ? -2.053 1.886 -1.172 1.00 93.12 86 TYR A C 1
ATOM 645 O O . TYR A 1 86 ? -1.244 2.407 -0.403 1.00 93.12 86 TYR A O 1
ATOM 653 N N . GLY A 1 87 ? -1.822 0.708 -1.736 1.00 95.25 87 GLY A N 1
ATOM 654 C CA . GLY A 1 87 ? -0.552 0.019 -1.600 1.00 95.25 87 GLY A CA 1
ATOM 655 C C . GLY A 1 87 ? -0.215 -0.819 -2.819 1.00 95.25 87 GLY A C 1
ATOM 656 O O . GLY A 1 87 ? -1.057 -1.088 -3.678 1.00 95.25 87 GLY A O 1
ATOM 657 N N . LEU A 1 88 ? 1.045 -1.240 -2.867 1.00 96.50 88 LEU A N 1
ATOM 658 C CA . LEU A 1 88 ? 1.522 -2.197 -3.852 1.00 96.50 88 LEU A CA 1
ATOM 659 C C . LEU A 1 88 ? 0.956 -3.583 -3.539 1.00 96.50 88 LEU A C 1
ATOM 661 O O . LEU A 1 88 ? 1.037 -4.067 -2.410 1.00 96.50 88 LEU A O 1
ATOM 665 N N . PHE A 1 89 ? 0.380 -4.211 -4.552 1.00 95.94 89 PHE A N 1
ATOM 666 C CA . PHE A 1 89 ? -0.254 -5.514 -4.507 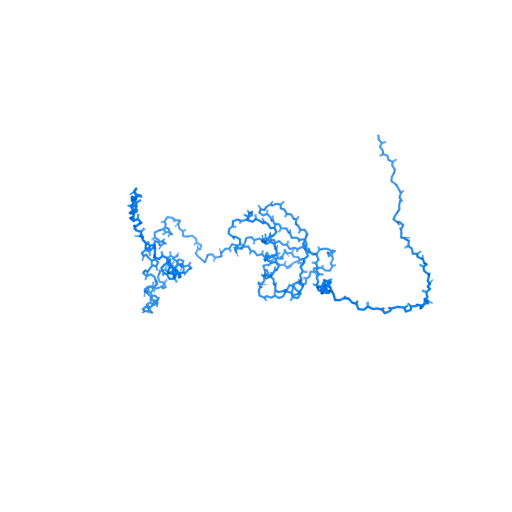1.00 95.94 89 PHE A CA 1
ATOM 667 C C . PHE A 1 89 ? 0.422 -6.432 -5.521 1.00 95.94 89 PHE A C 1
ATOM 669 O O . PHE A 1 89 ? 0.576 -6.086 -6.690 1.00 95.94 89 PHE A O 1
ATOM 676 N N . GLN A 1 90 ? 0.835 -7.606 -5.064 1.00 94.50 90 GLN A N 1
ATOM 677 C CA . GLN A 1 90 ? 1.310 -8.690 -5.906 1.00 94.50 90 GLN A CA 1
ATOM 678 C C . GLN A 1 90 ? 0.109 -9.566 -6.279 1.00 94.50 90 GLN A C 1
ATOM 680 O O . GLN A 1 90 ? -0.481 -10.171 -5.378 1.00 94.50 90 GLN A O 1
ATOM 685 N N . PRO A 1 91 ? -0.265 -9.655 -7.569 1.00 92.62 91 PRO A N 1
ATOM 686 C CA . PRO A 1 91 ? -1.362 -10.510 -8.006 1.00 92.62 91 PRO A CA 1
ATOM 687 C C . PRO A 1 91 ? -1.113 -11.987 -7.716 1.00 92.62 91 PRO A C 1
ATOM 689 O O . PRO A 1 91 ? 0.021 -12.422 -7.500 1.00 92.62 91 PRO A O 1
ATOM 692 N N . ALA A 1 92 ? -2.194 -12.765 -7.727 1.00 89.38 92 ALA A N 1
ATOM 693 C CA . ALA A 1 92 ? -2.106 -14.207 -7.567 1.00 89.38 92 ALA A CA 1
ATOM 694 C C . ALA A 1 92 ? -1.272 -14.818 -8.702 1.00 89.38 92 ALA A C 1
ATOM 696 O O . ALA A 1 92 ? -1.468 -14.497 -9.874 1.00 89.38 92 ALA A O 1
ATOM 697 N N . PHE A 1 93 ? -0.349 -15.710 -8.351 1.00 84.50 93 PHE A N 1
ATOM 698 C CA . PHE A 1 93 ? 0.517 -16.380 -9.315 1.00 84.50 93 PHE A CA 1
ATOM 699 C C . PHE A 1 93 ? 0.796 -17.814 -8.871 1.00 84.50 93 PHE A C 1
ATOM 701 O O . PHE A 1 93 ? 1.145 -18.052 -7.714 1.00 84.50 93 PHE A O 1
ATOM 708 N N . ASN A 1 94 ? 0.658 -18.762 -9.801 1.00 79.31 94 ASN A N 1
ATOM 709 C CA . ASN A 1 94 ? 0.969 -20.182 -9.607 1.00 79.31 94 ASN A CA 1
ATOM 710 C C . ASN A 1 94 ? 0.373 -20.783 -8.314 1.00 79.31 94 ASN A C 1
ATOM 712 O O . ASN A 1 94 ? 1.081 -21.333 -7.472 1.00 79.31 94 ASN A O 1
ATOM 716 N N . GLY A 1 95 ? -0.933 -20.584 -8.105 1.00 80.56 95 GLY A N 1
ATOM 717 C CA . GLY A 1 95 ? -1.655 -21.089 -6.931 1.00 80.56 95 GLY A CA 1
ATOM 718 C C . GLY A 1 95 ? -1.432 -20.305 -5.630 1.00 80.56 95 GLY A C 1
ATOM 719 O O . GLY A 1 95 ? -2.103 -20.584 -4.639 1.00 80.56 95 GLY A O 1
ATOM 720 N N . ARG A 1 96 ? -0.549 -19.295 -5.606 1.00 86.12 96 ARG A N 1
ATOM 721 C CA . ARG A 1 96 ? -0.422 -18.371 -4.468 1.00 86.12 96 ARG A CA 1
ATOM 722 C C . ARG A 1 96 ? -1.464 -17.268 -4.581 1.00 86.12 96 ARG A C 1
ATOM 724 O O . ARG A 1 96 ? -1.557 -16.619 -5.622 1.00 86.12 96 ARG A O 1
ATOM 731 N N . ALA A 1 97 ? -2.210 -17.035 -3.504 1.00 89.19 97 ALA A N 1
ATOM 732 C CA . ALA A 1 97 ? -3.126 -15.905 -3.414 1.00 89.19 97 ALA A CA 1
ATOM 733 C C . ALA A 1 97 ? -2.367 -14.574 -3.547 1.00 89.19 97 ALA A C 1
ATOM 735 O O . ALA A 1 97 ? -1.214 -14.454 -3.121 1.00 89.19 97 ALA A O 1
ATOM 736 N N . GLY A 1 98 ? -3.022 -13.576 -4.139 1.00 91.75 98 GLY A N 1
ATOM 737 C CA . GLY A 1 98 ? -2.462 -12.233 -4.222 1.00 91.75 98 GLY A CA 1
ATOM 738 C C . GLY A 1 98 ? -2.356 -11.590 -2.839 1.00 91.75 98 GLY A C 1
ATOM 739 O O . GLY A 1 98 ? -3.156 -11.882 -1.947 1.00 91.75 98 GLY A O 1
ATOM 740 N N . LYS A 1 99 ? -1.365 -10.719 -2.651 1.00 93.38 99 LYS A N 1
ATOM 741 C CA . LYS A 1 99 ? -1.083 -10.087 -1.356 1.00 93.38 99 LYS A CA 1
ATOM 742 C C . LYS A 1 99 ? -0.619 -8.649 -1.508 1.00 93.38 99 LYS A C 1
ATOM 744 O O . LYS A 1 99 ? 0.041 -8.299 -2.482 1.00 93.38 99 LYS A O 1
ATOM 749 N N . PHE A 1 100 ? -0.905 -7.830 -0.503 1.00 95.25 100 PHE A N 1
ATOM 750 C CA . PHE A 1 100 ? -0.263 -6.527 -0.381 1.00 95.25 100 PHE A CA 1
ATOM 751 C C . PHE A 1 100 ? 1.174 -6.687 0.108 1.00 95.25 100 PHE A C 1
ATOM 753 O O . PHE A 1 100 ? 1.465 -7.546 0.942 1.00 95.25 100 PHE A O 1
ATOM 760 N N . LEU A 1 101 ? 2.064 -5.862 -0.432 1.00 95.62 101 LEU A N 1
ATOM 761 C CA . LEU A 1 101 ? 3.433 -5.758 0.041 1.00 95.62 101 LEU A CA 1
ATOM 762 C C . LEU A 1 101 ? 3.444 -4.950 1.343 1.00 95.62 101 LEU A C 1
ATOM 764 O O . LEU A 1 101 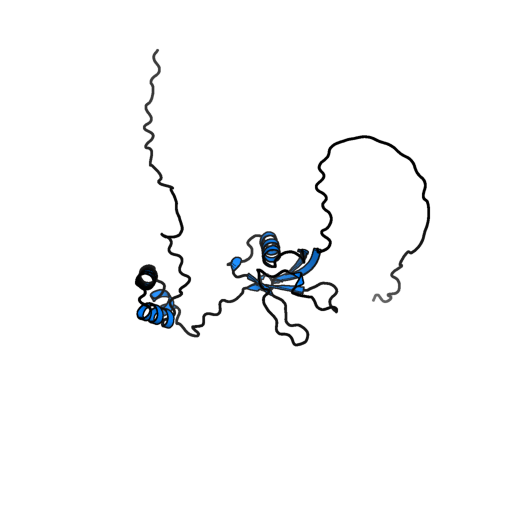? 2.726 -3.953 1.482 1.00 95.62 101 LEU A O 1
ATOM 768 N N . ASP A 1 102 ? 4.263 -5.409 2.280 1.00 95.31 102 ASP A N 1
ATOM 769 C CA . ASP A 1 102 ? 4.619 -4.685 3.496 1.00 95.31 102 ASP A CA 1
ATOM 770 C C . ASP A 1 102 ? 5.485 -3.474 3.137 1.00 95.31 102 ASP A C 1
ATOM 772 O O . ASP A 1 102 ? 6.438 -3.609 2.369 1.00 95.31 102 ASP A O 1
ATOM 776 N N . GLU A 1 103 ? 5.126 -2.304 3.662 1.00 94.94 103 GLU A N 1
ATOM 777 C CA . GLU A 1 103 ? 5.730 -1.019 3.312 1.00 94.94 103 GLU A CA 1
ATOM 778 C C . GLU A 1 103 ? 7.140 -0.856 3.904 1.00 94.94 103 GLU A C 1
ATOM 780 O O . GLU A 1 103 ? 7.965 -0.168 3.298 1.00 94.94 103 GLU A O 1
ATOM 785 N N . GLU A 1 104 ? 7.440 -1.531 5.020 1.00 95.31 104 GLU A N 1
ATOM 786 C CA . GLU A 1 104 ? 8.740 -1.465 5.705 1.00 95.31 104 GLU A CA 1
ATOM 787 C C . GLU A 1 104 ? 9.788 -2.418 5.112 1.00 95.31 104 GLU A C 1
ATOM 789 O O . GLU A 1 104 ? 10.990 -2.175 5.226 1.00 95.31 104 GLU A O 1
ATOM 794 N N . ARG A 1 105 ? 9.350 -3.487 4.436 1.00 96.44 105 ARG A N 1
ATOM 795 C CA . ARG A 1 105 ? 10.241 -4.493 3.835 1.00 96.44 105 ARG A CA 1
ATOM 796 C C . ARG A 1 105 ? 10.889 -3.992 2.548 1.00 96.44 105 ARG A C 1
ATOM 798 O O . ARG A 1 105 ? 10.346 -3.127 1.856 1.00 96.44 105 ARG A O 1
ATOM 805 N N . LEU A 1 106 ? 12.034 -4.568 2.185 1.00 95.75 106 LEU A N 1
ATOM 806 C CA . LEU A 1 106 ? 12.719 -4.248 0.934 1.00 95.75 106 LEU A CA 1
ATOM 807 C C . LEU A 1 106 ? 11.972 -4.832 -0.265 1.00 95.75 106 LEU A C 1
ATOM 809 O O . LEU A 1 106 ? 11.417 -5.932 -0.209 1.00 95.75 106 LEU A O 1
ATOM 813 N N . LEU A 1 107 ? 12.020 -4.136 -1.401 1.00 93.88 107 LEU A N 1
ATOM 814 C CA . LEU A 1 107 ? 11.341 -4.598 -2.611 1.00 93.88 107 LEU A CA 1
ATOM 815 C C . LEU A 1 107 ? 11.902 -5.939 -3.128 1.00 93.88 107 LEU A C 1
ATOM 817 O O . LEU A 1 107 ? 11.140 -6.766 -3.628 1.00 93.88 107 LEU A O 1
ATOM 821 N N . ARG A 1 108 ? 13.207 -6.207 -2.950 1.00 92.31 108 ARG A N 1
ATOM 822 C CA . ARG A 1 108 ? 13.833 -7.497 -3.314 1.00 92.31 108 ARG A CA 1
ATOM 823 C C . ARG A 1 108 ? 13.296 -8.713 -2.571 1.00 92.31 108 ARG A C 1
ATOM 825 O O . ARG A 1 108 ? 13.450 -9.829 -3.055 1.00 92.31 108 ARG A O 1
ATOM 832 N N . GLU A 1 109 ? 12.670 -8.515 -1.415 1.00 91.50 109 GLU A N 1
ATOM 833 C CA . GLU A 1 109 ? 12.081 -9.605 -0.631 1.00 91.50 109 GLU A CA 1
ATOM 834 C C . GLU A 1 109 ? 10.794 -10.154 -1.269 1.00 91.50 109 GLU A C 1
ATOM 836 O O . GLU A 1 109 ? 10.259 -11.174 -0.828 1.00 91.50 109 GLU A O 1
ATOM 841 N N . TYR A 1 110 ? 10.316 -9.506 -2.335 1.00 89.50 110 TYR A N 1
ATOM 842 C CA . TYR A 1 110 ? 9.190 -9.931 -3.156 1.00 89.50 110 TYR A CA 1
ATOM 843 C C . TYR A 1 110 ? 9.692 -10.369 -4.538 1.00 89.50 110 TYR A C 1
ATOM 845 O O . TYR A 1 110 ? 9.550 -9.627 -5.515 1.00 89.50 110 TYR A O 1
ATOM 853 N N . PRO A 1 111 ? 10.300 -11.567 -4.644 1.00 80.94 111 PRO A N 1
ATOM 854 C CA . PRO A 1 111 ? 10.813 -12.057 -5.909 1.00 80.94 111 PRO A CA 1
ATOM 855 C C . PRO A 1 111 ? 9.677 -12.224 -6.915 1.00 80.94 111 PRO A C 1
ATOM 857 O O . PRO A 1 111 ? 8.553 -12.623 -6.588 1.00 80.94 111 PRO A O 1
ATOM 860 N N . THR A 1 112 ? 10.002 -11.903 -8.158 1.00 76.44 112 THR A N 1
ATOM 861 C CA . THR A 1 112 ? 9.063 -11.939 -9.274 1.00 76.44 112 THR A CA 1
ATOM 862 C C . THR A 1 112 ? 9.162 -13.291 -9.977 1.00 76.44 112 THR A C 1
ATOM 864 O O . THR A 1 112 ? 10.204 -13.947 -9.886 1.00 76.44 112 THR A O 1
ATOM 867 N N . PRO A 1 113 ? 8.085 -13.767 -10.621 1.00 76.94 113 PRO A N 1
ATOM 868 C CA . PRO A 1 113 ? 8.123 -15.039 -11.325 1.00 76.94 113 PRO A CA 1
ATOM 869 C C . PRO A 1 113 ? 9.197 -15.060 -12.422 1.00 76.94 113 PRO A C 1
ATOM 871 O O . PRO A 1 113 ? 9.272 -14.102 -13.197 1.00 76.94 113 PRO A O 1
ATOM 874 N N . PRO A 1 114 ? 9.980 -16.148 -12.543 1.00 72.88 114 PRO A N 1
ATOM 875 C CA . PRO A 1 114 ? 11.052 -16.245 -13.536 1.00 72.88 114 PRO A CA 1
ATOM 876 C C . PRO A 1 114 ? 10.525 -16.223 -14.979 1.00 72.88 114 PRO A C 1
ATOM 878 O O . PRO A 1 114 ? 11.228 -15.787 -15.884 1.00 72.88 114 PRO A O 1
ATOM 881 N N . ASP A 1 115 ? 9.270 -16.626 -15.185 1.00 75.25 115 ASP A N 1
ATOM 882 C CA . ASP A 1 115 ? 8.657 -16.754 -16.511 1.00 75.25 115 ASP A CA 1
ATOM 883 C C . ASP A 1 115 ? 8.162 -15.416 -17.089 1.00 75.25 115 ASP A C 1
ATOM 885 O O . ASP A 1 115 ? 7.678 -15.361 -18.221 1.00 75.25 115 ASP A O 1
ATOM 889 N N . THR A 1 116 ? 8.255 -14.318 -16.325 1.00 77.19 116 THR A N 1
ATOM 890 C CA . THR A 1 116 ? 7.808 -12.993 -16.773 1.00 77.19 116 THR A CA 1
ATOM 891 C C . THR A 1 116 ? 8.994 -12.069 -17.050 1.00 77.19 116 THR A C 1
ATOM 893 O O . THR A 1 116 ? 9.701 -11.706 -16.113 1.00 77.19 116 THR A O 1
ATOM 896 N N . PRO A 1 117 ? 9.195 -11.604 -18.301 1.00 81.56 117 PRO A N 1
ATOM 897 C CA . PRO A 1 117 ? 10.340 -10.756 -18.651 1.00 81.56 117 PRO A CA 1
ATOM 898 C C . PRO A 1 117 ? 10.277 -9.371 -17.996 1.00 81.56 117 PRO A C 1
ATOM 900 O O . PRO A 1 117 ? 11.301 -8.722 -17.808 1.00 81.56 117 PRO A O 1
ATOM 903 N N . VAL A 1 118 ? 9.069 -8.909 -17.652 1.00 87.94 118 VAL A N 1
ATOM 904 C CA . VAL A 1 118 ? 8.848 -7.673 -16.900 1.00 87.94 118 VAL A CA 1
ATOM 905 C C . VAL A 1 118 ? 7.898 -7.974 -15.743 1.00 87.94 118 VAL A C 1
ATOM 907 O O . VAL A 1 118 ? 6.732 -8.307 -16.006 1.00 87.94 118 VAL A O 1
ATOM 910 N N . PRO A 1 119 ? 8.358 -7.814 -14.489 1.00 92.44 119 PRO A N 1
ATOM 911 C CA . PRO A 1 119 ? 7.524 -7.933 -13.305 1.00 92.44 119 PRO A CA 1
ATOM 912 C C . PRO A 1 119 ? 6.242 -7.112 -13.376 1.00 92.44 119 PRO A C 1
ATOM 914 O O . PRO A 1 119 ? 6.232 -6.003 -13.921 1.00 92.44 119 PRO A O 1
ATOM 917 N N . TYR A 1 120 ? 5.179 -7.632 -12.768 1.00 94.06 120 TYR A N 1
ATOM 918 C CA . TYR A 1 120 ? 3.893 -6.954 -12.680 1.00 94.06 120 TYR A CA 1
ATOM 919 C C . TYR A 1 120 ? 3.427 -6.829 -11.230 1.00 94.06 120 TYR A C 1
ATOM 921 O O . TYR A 1 120 ? 3.388 -7.817 -10.497 1.00 94.06 120 TYR A O 1
ATOM 929 N N . LEU A 1 121 ? 3.066 -5.609 -10.838 1.00 95.81 121 LEU A N 1
ATOM 930 C CA . LEU A 1 121 ? 2.405 -5.286 -9.575 1.00 95.81 121 LEU A CA 1
ATOM 931 C C . LEU A 1 121 ? 1.164 -4.441 -9.864 1.00 95.81 121 LEU A C 1
ATOM 933 O O . LEU A 1 121 ? 1.068 -3.792 -10.904 1.00 95.81 121 LEU A O 1
ATOM 937 N N . GLU A 1 122 ? 0.233 -4.404 -8.924 1.00 96.25 122 GLU A N 1
ATOM 938 C CA . GLU A 1 122 ? -0.925 -3.517 -8.965 1.00 96.25 122 GLU A CA 1
ATOM 939 C C . GLU A 1 122 ? -0.811 -2.467 -7.853 1.00 96.25 122 GLU A C 1
ATOM 941 O O . GLU A 1 122 ? -0.334 -2.754 -6.759 1.00 96.25 122 GLU A O 1
ATOM 946 N N . PHE A 1 123 ? -1.253 -1.241 -8.109 1.00 96.12 123 PHE A N 1
ATOM 947 C CA . PHE A 1 123 ? -1.433 -0.212 -7.093 1.00 96.12 123 PHE A CA 1
ATOM 948 C C . PHE A 1 123 ? -2.919 -0.137 -6.759 1.00 96.12 123 PHE A C 1
ATOM 950 O O . PHE A 1 123 ? -3.718 0.333 -7.570 1.00 96.12 123 PHE A O 1
ATOM 957 N N . ARG A 1 124 ? -3.302 -0.683 -5.602 1.00 94.38 124 ARG A N 1
ATOM 958 C CA . ARG A 1 124 ? -4.707 -0.935 -5.252 1.00 94.38 124 ARG A CA 1
ATOM 959 C C . ARG A 1 124 ? -5.091 -0.323 -3.925 1.00 94.38 124 ARG A C 1
ATOM 961 O O . ARG A 1 124 ? -4.289 -0.312 -2.991 1.00 94.38 124 ARG A O 1
ATOM 968 N N . TYR A 1 125 ? -6.349 0.095 -3.838 1.00 91.25 125 TYR A N 1
ATOM 969 C CA . TYR A 1 125 ? -6.970 0.502 -2.588 1.00 91.25 125 TYR A CA 1
ATOM 970 C C . TYR A 1 125 ? -7.016 -0.677 -1.603 1.00 91.25 125 TYR A C 1
ATOM 972 O O . TYR A 1 125 ? -7.638 -1.713 -1.871 1.00 91.25 125 TYR A O 1
ATOM 980 N N . LYS A 1 126 ? -6.370 -0.526 -0.445 1.00 88.50 126 LYS A N 1
ATOM 981 C CA . LYS A 1 126 ? -6.505 -1.433 0.696 1.00 88.50 126 LYS A CA 1
ATOM 982 C C . LYS A 1 126 ? -7.821 -1.091 1.392 1.00 88.50 126 LYS A C 1
ATOM 984 O O . LYS A 1 126 ? -7.910 -0.112 2.127 1.00 88.50 126 LYS A O 1
ATOM 989 N N . LYS A 1 127 ? -8.865 -1.890 1.155 1.00 77.12 127 LYS A N 1
ATOM 990 C CA . LYS A 1 127 ? -10.114 -1.751 1.915 1.00 77.12 127 LYS A CA 1
ATOM 991 C C . LYS A 1 127 ? -9.821 -2.026 3.386 1.00 77.12 127 LYS A C 1
ATOM 993 O O . LYS A 1 127 ? -9.304 -3.091 3.721 1.00 77.12 127 LYS A O 1
ATOM 998 N N . ARG A 1 128 ? -10.166 -1.077 4.256 1.00 68.12 128 ARG A N 1
ATOM 999 C CA . ARG A 1 128 ? -10.137 -1.294 5.702 1.00 68.12 128 ARG A CA 1
ATOM 1000 C C . ARG A 1 128 ? -11.092 -2.440 6.030 1.00 68.12 128 ARG A C 1
ATOM 1002 O O . ARG A 1 128 ? -12.264 -2.396 5.660 1.00 68.12 128 ARG A O 1
ATOM 1009 N N . VAL A 1 129 ? -10.589 -3.475 6.696 1.00 54.97 129 VAL A N 1
ATOM 1010 C CA . VAL A 1 129 ? -11.444 -4.512 7.277 1.00 54.97 129 VAL A CA 1
ATOM 1011 C C . VAL A 1 129 ? -12.019 -3.917 8.553 1.00 54.97 129 VAL A C 1
ATOM 1013 O O . VAL A 1 129 ? -11.365 -3.905 9.592 1.00 54.97 129 VAL A O 1
ATOM 1016 N N . TYR A 1 130 ? -13.224 -3.362 8.466 1.00 50.38 130 TYR A N 1
ATOM 1017 C CA . TYR A 1 130 ? -14.018 -3.128 9.662 1.00 50.38 130 TYR A CA 1
ATOM 1018 C C . TYR A 1 130 ? -14.493 -4.502 10.146 1.00 50.38 130 TYR A C 1
ATOM 1020 O O . TYR A 1 130 ? -15.181 -5.206 9.410 1.00 50.38 130 TYR A O 1
ATOM 1028 N N . SER A 1 131 ? -14.100 -4.911 11.357 1.00 52.56 131 SER A N 1
ATOM 1029 C CA . SER A 1 131 ? -14.593 -6.157 11.968 1.00 52.56 131 SER A CA 1
ATOM 1030 C C . SER A 1 131 ? -16.107 -6.123 12.210 1.00 52.56 131 SER A C 1
ATOM 1032 O O . SER A 1 131 ? -16.735 -7.170 12.349 1.00 52.56 131 SER A O 1
ATOM 1034 N N . GLN A 1 132 ? -16.714 -4.934 12.214 1.00 48.78 132 GLN A N 1
ATOM 1035 C CA . GLN A 1 132 ? -18.158 -4.751 12.270 1.00 48.78 132 GLN A CA 1
ATOM 1036 C C . GLN A 1 132 ? -18.803 -4.918 10.886 1.00 48.78 132 GLN A C 1
ATOM 1038 O O . GLN A 1 132 ? -19.168 -3.965 10.197 1.00 48.78 132 GLN A O 1
ATOM 1043 N N . SER A 1 133 ? -18.996 -6.168 10.484 1.00 48.69 133 SER A N 1
ATOM 1044 C CA . SER A 1 133 ? -20.018 -6.525 9.502 1.00 48.69 133 SER A CA 1
ATOM 1045 C C . SER A 1 133 ? -21.394 -6.077 10.031 1.00 48.69 133 SER A C 1
ATOM 1047 O O . SER A 1 133 ? -21.826 -6.567 11.069 1.00 48.69 133 SER A O 1
ATOM 1049 N N . TYR A 1 134 ? -22.086 -5.187 9.305 1.00 53.44 134 TYR A N 1
ATOM 1050 C CA . TYR A 1 134 ? -23.492 -4.780 9.522 1.00 53.44 134 TYR A CA 1
ATOM 1051 C C . TYR A 1 134 ? -23.804 -3.695 10.583 1.00 53.44 134 TYR A C 1
ATOM 1053 O O . TYR A 1 134 ? -24.759 -3.824 11.346 1.00 53.44 134 TYR A O 1
ATOM 1061 N N . VAL A 1 135 ? -23.081 -2.571 10.606 1.00 57.59 135 VAL A N 1
ATOM 1062 C CA . VAL A 1 135 ? -23.567 -1.369 11.323 1.00 57.59 135 VAL A CA 1
ATOM 1063 C C . VAL A 1 135 ? -24.299 -0.456 10.338 1.00 57.59 135 VAL A C 1
ATOM 1065 O O . VAL A 1 135 ? -23.722 -0.034 9.340 1.00 57.59 135 VAL A O 1
ATOM 1068 N N . ASP A 1 136 ? -25.578 -0.173 10.605 1.00 68.94 136 ASP A N 1
ATOM 1069 C CA . ASP A 1 136 ? -26.390 0.791 9.849 1.00 68.94 136 ASP A CA 1
ATOM 1070 C C . ASP A 1 136 ? -25.710 2.173 9.858 1.00 68.94 136 ASP A C 1
ATOM 1072 O O . ASP A 1 136 ? -25.372 2.705 10.919 1.00 68.94 136 ASP A O 1
ATOM 1076 N N . GLU A 1 137 ? -25.531 2.772 8.681 1.00 68.12 137 GLU A N 1
ATOM 1077 C CA . GLU A 1 137 ? -24.879 4.072 8.473 1.00 68.12 137 GLU A CA 1
ATOM 1078 C C . GLU A 1 137 ? -25.510 5.180 9.336 1.00 68.12 137 GLU A C 1
ATOM 1080 O O . GLU A 1 137 ? -24.816 6.040 9.886 1.00 68.12 137 GLU A O 1
ATOM 1085 N N . LYS A 1 138 ? -26.829 5.105 9.571 1.00 73.88 138 LYS A N 1
ATOM 1086 C CA . LYS A 1 138 ? -27.539 6.041 10.458 1.00 73.88 138 LYS A CA 1
ATOM 1087 C C . LYS A 1 138 ? -27.165 5.877 11.929 1.00 73.88 138 LYS A C 1
ATOM 1089 O O . LYS A 1 138 ? -27.200 6.852 12.683 1.00 73.88 138 LYS A O 1
ATOM 1094 N N . GLN A 1 139 ? -26.854 4.659 12.367 1.00 73.25 139 GLN A N 1
ATOM 1095 C CA . GLN A 1 139 ? -26.391 4.401 13.730 1.00 73.25 139 GLN A CA 1
ATOM 1096 C C . GLN A 1 139 ? -24.924 4.788 13.895 1.00 73.25 139 GLN A C 1
ATOM 1098 O O . GLN A 1 139 ? -24.562 5.367 14.920 1.00 73.25 139 GLN A O 1
ATOM 1103 N N . LEU A 1 140 ? -24.114 4.567 12.859 1.00 72.06 140 LEU A N 1
ATOM 1104 C CA . LEU A 1 140 ? -22.713 4.968 12.837 1.00 72.06 140 LEU A CA 1
ATOM 1105 C C . LEU A 1 140 ? -22.558 6.488 12.985 1.00 72.06 140 LEU A C 1
ATOM 1107 O O . LEU A 1 140 ? -21.820 6.947 13.854 1.00 72.06 140 LEU A O 1
ATOM 1111 N N . ALA A 1 141 ? -23.346 7.273 12.241 1.00 76.31 141 ALA A N 1
ATOM 1112 C CA . ALA A 1 141 ? -23.336 8.735 12.337 1.00 76.31 141 ALA A CA 1
ATOM 1113 C C . ALA A 1 141 ? -23.676 9.256 13.749 1.00 76.31 141 ALA A C 1
ATOM 1115 O O . ALA A 1 141 ? -23.132 10.264 14.195 1.00 76.31 141 ALA A O 1
ATOM 1116 N N . LYS A 1 142 ? -24.548 8.558 14.494 1.00 80.00 142 LYS A N 1
ATOM 1117 C CA . LYS A 1 142 ? -24.869 8.907 15.891 1.00 80.00 142 LYS A CA 1
ATOM 1118 C C . LYS A 1 142 ? -23.729 8.577 16.851 1.00 80.00 142 LYS A C 1
ATOM 1120 O O . LYS A 1 142 ? -23.553 9.268 17.855 1.00 80.00 142 LYS A O 1
ATOM 1125 N N . LEU A 1 143 ? -22.972 7.519 16.571 1.00 81.94 143 LEU A N 1
ATOM 1126 C CA . LEU A 1 143 ? -21.818 7.123 17.374 1.00 81.94 143 LEU A CA 1
ATOM 1127 C C . LEU A 1 143 ? -20.622 8.044 17.124 1.00 81.94 143 LEU A C 1
ATOM 1129 O O . LEU A 1 143 ? -19.976 8.445 18.088 1.00 81.94 143 LEU A O 1
ATOM 1133 N N . HIS A 1 144 ? -20.376 8.450 15.876 1.00 81.75 144 HIS A N 1
ATOM 1134 C CA . HIS A 1 144 ? -19.257 9.317 15.475 1.00 81.75 144 HIS A CA 1
ATOM 1135 C C . HIS A 1 144 ? -19.592 10.812 15.547 1.00 81.75 144 HIS A C 1
ATOM 1137 O O . HIS A 1 144 ? -19.303 11.589 14.642 1.00 81.75 144 HIS A O 1
ATOM 1143 N N . THR A 1 145 ? -20.192 11.240 16.656 1.00 87.44 145 THR A N 1
ATOM 1144 C CA . THR A 1 145 ? -20.334 12.670 16.965 1.00 87.44 145 THR A CA 1
ATOM 1145 C C . THR A 1 145 ? -19.127 13.158 17.768 1.00 87.44 145 THR A C 1
ATOM 1147 O O . THR A 1 145 ? -18.588 12.409 18.586 1.00 87.44 145 THR A O 1
ATOM 1150 N N . LYS A 1 146 ? -18.731 14.433 17.609 1.00 83.31 146 LYS A N 1
ATOM 1151 C CA . LYS A 1 146 ? -17.601 15.040 18.352 1.00 83.31 146 LYS A CA 1
ATOM 1152 C C . LYS A 1 146 ? -17.708 14.805 19.868 1.00 83.31 146 LYS A C 1
ATOM 1154 O O . LYS A 1 146 ? -16.724 14.474 20.520 1.00 83.31 146 LYS A O 1
ATOM 1159 N N . ALA A 1 147 ? -18.920 14.895 20.422 1.00 86.50 147 ALA A N 1
ATOM 1160 C CA . ALA A 1 147 ? -19.176 14.660 21.843 1.00 86.50 147 ALA A CA 1
ATOM 1161 C C . ALA A 1 147 ? -18.908 13.207 22.279 1.00 86.50 147 ALA A C 1
ATOM 1163 O O . ALA A 1 147 ? -18.302 12.976 23.325 1.00 86.50 147 ALA A O 1
ATOM 1164 N N . ASN A 1 148 ? -19.331 12.219 21.485 1.00 87.44 148 ASN A N 1
ATOM 1165 C CA . ASN A 1 148 ? -19.115 10.809 21.811 1.00 87.44 148 ASN A CA 1
ATOM 1166 C C . ASN A 1 148 ? -17.645 10.405 21.683 1.00 87.44 148 ASN A C 1
ATOM 1168 O O . ASN A 1 148 ? -17.161 9.633 22.508 1.00 87.44 148 ASN A O 1
ATOM 1172 N N . LEU A 1 149 ? -16.938 10.946 20.690 1.00 87.12 149 LEU A N 1
ATOM 1173 C CA . LEU A 1 149 ? -15.511 10.701 20.481 1.00 87.12 149 LEU A CA 1
ATOM 1174 C C . LEU A 1 149 ? -14.674 11.330 21.604 1.00 87.12 149 LEU A C 1
ATOM 1176 O O . LEU A 1 149 ? -13.808 10.667 22.169 1.00 87.12 149 LEU A O 1
ATOM 1180 N N . LYS A 1 150 ? -15.020 12.545 22.044 1.00 87.38 150 LYS A N 1
ATOM 1181 C CA . LYS A 1 150 ? -14.421 13.154 23.241 1.00 87.38 150 LYS A CA 1
ATOM 1182 C C . LYS A 1 150 ? -14.666 12.312 24.497 1.00 87.38 150 LYS A C 1
ATOM 1184 O O . LYS A 1 150 ? -13.732 11.987 25.223 1.00 87.38 150 LYS A O 1
ATOM 1189 N N . LYS A 1 151 ? -15.908 11.866 24.709 1.00 88.69 151 LYS A N 1
ATOM 1190 C CA . LYS A 1 151 ? -16.268 10.981 25.828 1.00 88.69 151 LYS A CA 1
ATOM 1191 C C . LYS A 1 151 ? -15.527 9.642 25.779 1.00 88.69 151 LYS A C 1
ATOM 1193 O O . LYS A 1 151 ? -15.229 9.056 26.817 1.00 88.69 151 LYS A O 1
ATOM 1198 N N . PHE A 1 152 ? -15.245 9.122 24.589 1.00 88.94 152 PHE A N 1
ATOM 1199 C CA . PHE A 1 152 ? -14.435 7.921 24.417 1.00 88.94 152 PHE A CA 1
ATOM 1200 C C . PHE A 1 15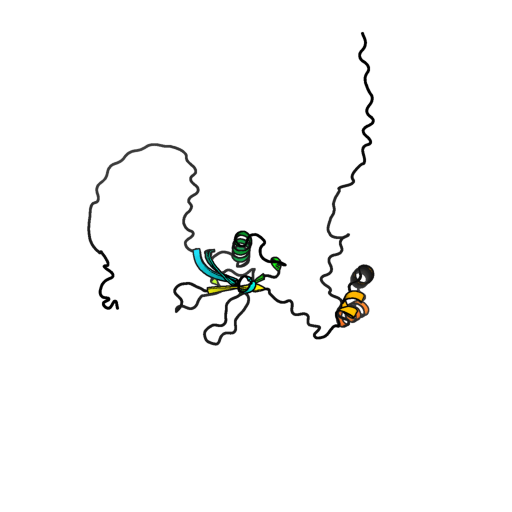2 ? -12.996 8.151 24.900 1.00 88.94 152 PHE A C 1
ATOM 1202 O O . PHE A 1 152 ? -12.506 7.369 25.714 1.00 88.94 152 PHE A O 1
ATOM 1209 N N . MET A 1 153 ? -12.376 9.264 24.496 1.00 88.94 153 MET A N 1
ATOM 1210 C CA . MET A 1 153 ? -11.035 9.656 24.950 1.00 88.94 153 MET A CA 1
ATOM 1211 C C . MET A 1 153 ? -10.966 9.859 26.468 1.00 88.94 153 MET A C 1
ATOM 1213 O O . MET A 1 153 ? -10.044 9.360 27.108 1.00 88.94 153 MET A O 1
ATOM 1217 N N . GLU A 1 154 ? -11.973 10.496 27.070 1.00 89.00 154 GLU A N 1
ATOM 1218 C CA . GLU A 1 154 ? -12.079 10.634 28.532 1.00 89.00 154 GLU A CA 1
ATOM 1219 C C . GLU A 1 154 ? -12.120 9.265 29.234 1.00 89.00 154 GLU A C 1
ATOM 1221 O O . GLU A 1 154 ? -11.440 9.051 30.236 1.00 89.00 154 GLU A O 1
ATOM 1226 N N . ASN A 1 155 ? -12.875 8.296 28.700 1.00 90.62 155 ASN A N 1
ATOM 1227 C CA . ASN A 1 155 ? -12.916 6.948 29.274 1.00 90.62 155 ASN A CA 1
ATOM 1228 C C . ASN A 1 155 ? -11.577 6.207 29.138 1.00 90.62 155 ASN A C 1
ATOM 1230 O O . ASN A 1 155 ? -11.246 5.432 30.034 1.00 90.62 155 ASN A O 1
ATOM 1234 N N . ILE A 1 156 ? -10.811 6.439 28.065 1.00 89.00 156 ILE A N 1
ATOM 1235 C CA . ILE A 1 156 ? -9.451 5.898 27.915 1.00 89.00 156 ILE A CA 1
ATOM 1236 C C . ILE A 1 156 ? -8.523 6.497 28.976 1.00 89.00 156 ILE A C 1
ATOM 1238 O O . ILE A 1 156 ? -7.840 5.752 29.672 1.00 89.00 156 ILE A O 1
ATOM 1242 N N . GLN A 1 157 ? -8.537 7.823 29.141 1.00 89.12 157 GLN A N 1
ATOM 1243 C CA . GLN A 1 157 ? -7.705 8.528 30.125 1.00 89.12 157 GLN A CA 1
ATOM 1244 C C . GLN A 1 157 ? -8.010 8.094 31.566 1.00 89.12 157 GLN A C 1
ATOM 1246 O O . GLN A 1 157 ? -7.108 7.992 32.392 1.00 89.12 157 GLN A O 1
ATOM 1251 N N . LEU A 1 158 ? -9.279 7.796 31.857 1.00 92.62 158 LEU A N 1
ATOM 1252 C CA . LEU A 1 158 ? -9.736 7.286 33.152 1.00 92.62 158 LEU A CA 1
ATOM 1253 C C . LEU A 1 158 ? -9.619 5.756 33.289 1.00 92.62 158 LEU A C 1
ATOM 1255 O O . LEU A 1 158 ? -10.126 5.200 34.262 1.00 92.62 158 LEU A O 1
ATOM 1259 N N . TYR A 1 159 ? -9.001 5.064 32.323 1.00 90.69 159 TYR A N 1
ATOM 1260 C CA . TYR A 1 159 ? -8.843 3.603 32.295 1.00 90.69 159 TYR A CA 1
ATOM 1261 C C . TYR A 1 159 ? -10.161 2.823 32.468 1.00 90.69 159 TYR A C 1
ATOM 1263 O O . TYR A 1 159 ? -10.195 1.711 32.996 1.00 90.69 159 TYR A O 1
ATOM 1271 N N . ASN A 1 160 ? -11.278 3.383 31.997 1.00 91.69 160 ASN A N 1
ATOM 1272 C CA . ASN A 1 160 ? -12.603 2.784 32.130 1.00 91.69 160 ASN A CA 1
ATOM 1273 C C . ASN A 1 160 ? -12.867 1.756 31.016 1.00 91.69 160 ASN A C 1
ATOM 1275 O O . ASN A 1 160 ? -13.683 1.969 30.113 1.00 91.69 160 ASN A O 1
ATOM 1279 N N . PHE A 1 161 ? -12.145 0.635 31.080 1.00 88.44 161 PHE A N 1
ATOM 1280 C CA . PHE A 1 161 ? -12.105 -0.391 30.036 1.00 88.44 161 PHE A CA 1
ATOM 1281 C C . PHE A 1 161 ? -13.484 -0.964 29.674 1.00 88.44 161 PHE A C 1
ATOM 1283 O O . PHE A 1 161 ? -13.750 -1.228 28.503 1.00 88.44 161 PHE A O 1
ATOM 1290 N N . GLU A 1 162 ? -14.398 -1.099 30.639 1.00 92.00 162 GLU A N 1
ATOM 1291 C CA . GLU A 1 162 ? -15.764 -1.574 30.377 1.00 92.00 162 GLU A CA 1
ATOM 1292 C C . GLU A 1 162 ? -16.547 -0.628 29.460 1.00 92.00 162 GLU A C 1
ATOM 1294 O O . GLU A 1 162 ? -17.262 -1.068 28.558 1.00 92.00 162 GLU A O 1
ATOM 1299 N N . LYS A 1 163 ? -16.427 0.688 29.678 1.00 88.88 163 LYS A N 1
ATOM 1300 C CA . LYS A 1 163 ? -17.107 1.687 28.844 1.00 88.88 163 LYS A CA 1
ATOM 1301 C C . LYS A 1 163 ? -16.462 1.790 27.471 1.00 88.88 163 LYS A C 1
ATOM 1303 O O . LYS A 1 163 ? -17.189 1.860 26.485 1.00 88.88 163 LYS A O 1
ATOM 1308 N N . VAL A 1 164 ? -15.130 1.747 27.411 1.00 88.44 164 VAL A N 1
ATOM 1309 C CA . VAL A 1 164 ? -14.373 1.711 26.152 1.00 88.44 164 VAL A CA 1
ATOM 1310 C C . VAL A 1 164 ? -14.801 0.498 25.322 1.00 88.44 164 VAL A C 1
ATOM 1312 O O . VAL A 1 164 ? -15.221 0.666 24.180 1.00 88.44 164 VAL A O 1
ATOM 1315 N N . SER A 1 165 ? -14.819 -0.697 25.916 1.00 87.81 165 SER A N 1
ATOM 1316 C CA . SER A 1 165 ? -15.228 -1.937 25.241 1.00 87.81 165 SER A CA 1
ATOM 1317 C C . SER A 1 165 ? -16.665 -1.860 24.722 1.00 87.81 165 SER A C 1
ATOM 1319 O O . SER A 1 165 ? -16.899 -2.098 23.542 1.00 87.81 165 SER A O 1
ATOM 1321 N N . LYS A 1 166 ? -17.620 -1.393 25.541 1.00 87.12 166 LYS A N 1
ATOM 1322 C CA . LYS A 1 166 ? -19.018 -1.191 25.110 1.00 87.12 166 LYS A CA 1
ATOM 1323 C C . LYS A 1 166 ? -19.164 -0.190 23.964 1.00 87.12 166 LYS A C 1
ATOM 1325 O O . LYS A 1 166 ? -20.099 -0.296 23.173 1.00 87.12 166 LYS A O 1
ATOM 1330 N N . MET A 1 167 ? -18.312 0.832 23.903 1.00 85.75 167 MET A N 1
ATOM 1331 C CA . MET A 1 167 ? -18.319 1.807 22.808 1.00 85.75 167 MET A CA 1
ATOM 1332 C C . MET A 1 167 ? -17.756 1.187 21.521 1.00 85.75 167 MET A C 1
ATOM 1334 O O . MET A 1 167 ? -18.353 1.370 20.461 1.00 85.75 167 MET A O 1
ATOM 1338 N N . LEU A 1 168 ? -16.684 0.395 21.622 1.00 84.88 168 LEU A N 1
ATOM 1339 C CA . LEU A 1 168 ? -16.089 -0.335 20.497 1.00 84.88 168 LEU A CA 1
ATOM 1340 C C . LEU A 1 168 ? -17.022 -1.419 19.943 1.00 84.88 168 LEU A C 1
ATOM 1342 O O . LEU A 1 168 ? -17.198 -1.511 18.732 1.00 84.88 168 LEU A O 1
ATOM 1346 N N . GLU A 1 169 ? -17.690 -2.191 20.803 1.00 84.25 169 GLU A N 1
ATOM 1347 C CA . GLU A 1 169 ? -18.684 -3.202 20.406 1.00 84.25 169 GLU A CA 1
ATOM 1348 C C . GLU A 1 169 ? -19.847 -2.593 19.613 1.00 84.25 169 GLU A C 1
ATOM 1350 O O . GLU A 1 169 ? -20.357 -3.202 18.672 1.00 84.25 169 GLU A O 1
ATOM 1355 N N . LYS A 1 170 ? -20.228 -1.351 19.937 1.00 80.12 170 LYS A N 1
ATOM 1356 C CA . LYS A 1 170 ? -21.260 -0.600 19.210 1.00 80.12 170 LYS A CA 1
ATOM 1357 C C . LYS A 1 170 ? -20.806 -0.101 17.835 1.00 80.12 170 LYS A C 1
ATOM 1359 O O . LYS A 1 170 ? -21.644 0.389 17.088 1.00 80.12 170 LYS A O 1
ATOM 1364 N N . GLY A 1 171 ? -19.524 -0.227 17.489 1.00 76.56 171 GLY A N 1
ATOM 1365 C CA . GLY A 1 171 ? -18.971 0.215 16.206 1.00 76.56 171 GLY A CA 1
ATOM 1366 C C . GLY A 1 171 ? -18.378 1.625 16.229 1.00 76.56 171 GLY A C 1
ATOM 1367 O O . GLY A 1 171 ? -18.200 2.232 15.174 1.00 76.56 171 GLY A O 1
ATOM 1368 N N . LEU A 1 172 ? -18.078 2.176 17.413 1.00 81.56 172 LEU A N 1
ATOM 1369 C CA . LEU A 1 172 ? -17.294 3.408 17.503 1.00 81.56 172 LEU A CA 1
ATOM 1370 C C . LEU A 1 172 ? -15.883 3.151 16.957 1.00 81.56 172 LEU A C 1
ATOM 1372 O O . LEU A 1 172 ? -15.257 2.156 17.314 1.00 81.56 172 LEU A O 1
ATOM 1376 N N . ASP A 1 173 ? -15.400 4.036 16.083 1.00 77.25 173 ASP A N 1
ATOM 1377 C CA . ASP A 1 173 ? -14.096 3.895 15.436 1.00 77.25 173 ASP A CA 1
ATOM 1378 C C . ASP A 1 173 ? -13.029 4.534 16.337 1.00 77.25 173 ASP A C 1
ATOM 1380 O O . ASP A 1 173 ? -13.080 5.746 16.557 1.00 77.25 173 ASP A O 1
ATOM 1384 N N . PRO A 1 174 ? -12.077 3.757 16.880 1.00 79.69 174 PRO A N 1
ATOM 1385 C CA . PRO A 1 174 ? -11.013 4.293 17.722 1.00 79.69 174 PRO A CA 1
ATOM 1386 C C . PRO A 1 174 ? -9.985 5.134 16.952 1.00 79.69 174 PRO A C 1
ATOM 1388 O O . PRO A 1 174 ? -9.155 5.779 17.582 1.00 79.69 174 PRO A O 1
ATOM 1391 N N . ASN A 1 175 ? -10.033 5.174 15.617 1.00 76.19 175 ASN A N 1
ATOM 1392 C CA . ASN A 1 175 ? -9.149 6.005 14.796 1.00 76.19 175 ASN A CA 1
ATOM 1393 C C . ASN A 1 175 ? -9.616 7.474 14.702 1.00 76.19 175 ASN A C 1
ATOM 1395 O O . ASN A 1 175 ? -9.595 8.077 13.628 1.00 76.19 175 ASN A O 1
ATOM 1399 N N . TYR A 1 176 ? -10.102 8.042 15.805 1.00 75.81 176 TYR A N 1
ATOM 1400 C CA . TYR A 1 176 ? -10.478 9.451 15.873 1.00 75.81 176 TYR A CA 1
ATOM 1401 C C . TYR A 1 176 ? -9.256 10.314 16.178 1.00 75.81 176 TYR A C 1
ATOM 1403 O O . TYR A 1 176 ? -8.551 10.080 17.158 1.00 75.81 176 TYR A O 1
ATOM 1411 N N . HIS A 1 177 ? -9.034 11.335 15.354 1.00 66.94 177 HIS A N 1
ATOM 1412 C CA . HIS A 1 177 ? -8.050 12.376 15.619 1.00 66.94 177 HIS A CA 1
ATOM 1413 C C . HIS A 1 177 ? -8.773 13.575 16.228 1.00 66.94 177 HIS A C 1
ATOM 1415 O O . HIS A 1 177 ? -9.661 14.152 15.597 1.00 66.94 177 HIS A O 1
ATOM 1421 N N . ASP A 1 178 ? -8.406 13.935 17.454 1.00 66.00 178 ASP A N 1
ATOM 1422 C CA . ASP A 1 178 ? -8.962 15.108 18.112 1.00 66.00 178 ASP A CA 1
ATOM 1423 C C . ASP A 1 178 ? -8.383 16.386 17.481 1.00 66.00 178 ASP A C 1
ATOM 1425 O O . ASP A 1 178 ? -7.162 16.562 17.521 1.00 66.00 178 ASP A O 1
ATOM 1429 N N . PRO A 1 179 ? -9.212 17.272 16.893 1.00 60.16 179 PRO A N 1
ATOM 1430 C CA . PRO A 1 179 ? -8.727 18.483 16.234 1.00 60.16 179 PRO A CA 1
ATOM 1431 C C . PRO A 1 179 ? -8.001 19.431 17.195 1.00 60.16 179 PRO A C 1
ATOM 1433 O O . PRO A 1 179 ? -7.164 20.196 16.744 1.00 60.16 179 PRO A O 1
ATOM 1436 N N . ASP A 1 180 ? -8.267 19.339 18.501 1.00 63.88 180 ASP A N 1
ATOM 1437 C CA . ASP A 1 180 ? -7.639 20.192 19.514 1.00 63.88 180 ASP A CA 1
ATOM 1438 C C . ASP A 1 180 ? -6.266 19.634 19.969 1.00 63.88 180 ASP A C 1
ATOM 1440 O O . ASP A 1 180 ? -5.455 20.348 20.555 1.00 63.88 180 ASP A O 1
ATOM 1444 N N . THR A 1 181 ? -5.981 18.354 19.687 1.00 58.88 181 THR A N 1
ATOM 1445 C CA . THR A 1 181 ? -4.721 17.675 20.056 1.00 58.88 181 THR A CA 1
ATOM 1446 C C . THR A 1 181 ? -3.725 17.611 18.881 1.00 58.88 181 THR A C 1
ATOM 1448 O O . THR A 1 181 ? -2.539 17.334 19.072 1.00 58.88 181 THR A O 1
ATOM 1451 N N . GLY A 1 182 ? -4.175 17.896 17.654 1.00 48.31 182 GLY A N 1
ATOM 1452 C CA . GLY A 1 182 ? -3.296 18.155 16.514 1.00 48.31 182 GLY A CA 1
ATOM 1453 C C . GLY A 1 182 ? -2.772 19.583 16.603 1.00 48.31 182 GLY A C 1
ATOM 1454 O O . GLY A 1 182 ? -3.525 20.514 16.365 1.00 48.31 182 GLY A O 1
ATOM 1455 N N . GLY A 1 183 ? -1.509 19.755 16.991 1.00 41.66 183 GLY A N 1
ATOM 1456 C CA . GLY A 1 183 ? -0.931 21.061 17.304 1.00 41.66 183 GLY A CA 1
ATOM 1457 C C . GLY A 1 183 ? -1.149 22.134 16.233 1.00 41.66 183 GLY A C 1
ATOM 1458 O O . GLY A 1 183 ? -0.430 22.180 15.239 1.00 41.66 183 GLY A O 1
ATOM 1459 N N . GLU A 1 184 ? -2.065 23.058 16.511 1.00 39.03 184 GLU A N 1
ATOM 1460 C CA . GLU A 1 184 ? -1.981 24.444 16.063 1.00 39.03 184 GLU A CA 1
ATOM 1461 C C . GLU A 1 184 ? -1.224 25.216 17.146 1.00 39.03 184 GLU A C 1
ATOM 1463 O O . GLU A 1 184 ? -1.791 25.801 18.067 1.00 39.03 184 GLU A O 1
ATOM 1468 N N . GLY A 1 185 ? 0.105 25.143 17.068 1.00 36.06 185 GLY A N 1
ATOM 1469 C CA . GLY A 1 185 ? 0.958 26.133 17.704 1.00 36.06 185 GLY A CA 1
ATOM 1470 C C . GLY A 1 185 ? 0.825 27.448 16.941 1.00 36.06 185 GLY A C 1
ATOM 1471 O O . GLY A 1 185 ? 1.218 27.524 15.783 1.00 36.06 185 GLY A O 1
ATOM 1472 N N . GLU A 1 186 ? 0.268 28.445 17.624 1.00 45.38 186 GLU A N 1
ATOM 1473 C CA . GLU A 1 186 ? 0.503 29.879 17.427 1.00 45.38 186 GLU A CA 1
ATOM 1474 C C . GLU A 1 186 ? 0.186 30.445 16.033 1.00 45.38 186 GLU A C 1
ATOM 1476 O O . GLU A 1 186 ? 1.028 30.605 15.153 1.00 45.38 186 GLU A O 1
ATOM 1481 N N . GLY A 1 187 ? -1.067 30.869 15.889 1.00 34.34 187 GLY A N 1
ATOM 1482 C CA . GLY A 1 187 ? -1.520 31.788 14.852 1.00 34.34 187 GLY A CA 1
ATOM 1483 C C . GLY A 1 187 ? -2.554 32.750 15.419 1.00 34.34 187 GLY A C 1
ATOM 1484 O O . GLY A 1 187 ? -3.610 32.944 14.821 1.00 34.34 187 GLY A O 1
ATOM 1485 N N . GLU A 1 188 ? -2.291 33.304 16.605 1.00 38.72 188 GLU A N 1
ATOM 1486 C CA . GLU A 1 188 ? -3.101 34.374 17.176 1.00 38.72 188 GLU A CA 1
ATOM 1487 C C . GLU A 1 188 ? -2.970 35.593 16.255 1.00 38.72 188 GLU A C 1
ATOM 1489 O O . GLU A 1 188 ? -1.982 36.328 16.280 1.00 38.72 188 GLU A O 1
ATOM 1494 N N . GLN A 1 189 ? -3.950 35.761 15.362 1.00 35.88 189 GLN A N 1
ATOM 1495 C CA . GLN A 1 189 ? -4.117 36.967 14.565 1.00 35.88 189 GLN A CA 1
ATOM 1496 C C . GLN A 1 189 ? -4.443 38.104 15.527 1.00 35.88 189 GLN A C 1
ATOM 1498 O O . GLN A 1 189 ? -5.599 38.415 15.810 1.00 35.88 189 GLN A O 1
ATOM 1503 N N . HIS A 1 190 ? -3.387 38.728 16.038 1.00 37.12 190 HIS A N 1
ATOM 1504 C CA . HIS A 1 190 ? -3.451 40.043 16.631 1.00 37.12 190 HIS A CA 1
ATOM 1505 C C . HIS A 1 190 ? -3.943 40.991 15.530 1.00 37.12 190 HIS A C 1
ATOM 1507 O O . HIS A 1 190 ? -3.198 41.395 14.637 1.00 37.12 190 HIS A O 1
ATOM 1513 N N . SER A 1 191 ? -5.240 41.292 15.569 1.00 38.31 191 SER A N 1
ATOM 1514 C CA . SER A 1 191 ? -5.887 42.372 14.831 1.00 38.31 191 SER A CA 1
ATOM 1515 C C . SER A 1 191 ? -5.256 43.700 15.269 1.00 38.31 191 SER A C 1
ATOM 1517 O O . SER A 1 191 ? -5.779 44.414 16.124 1.00 38.31 191 SER A O 1
ATOM 1519 N N . GLY A 1 192 ? -4.095 44.017 14.699 1.00 38.03 192 GLY A N 1
ATOM 1520 C CA . GLY A 1 192 ? -3.491 45.337 14.745 1.00 38.03 192 GLY A CA 1
ATOM 1521 C C . GLY A 1 192 ? -4.317 46.285 13.889 1.00 38.03 192 GLY A C 1
ATOM 1522 O O . GLY A 1 192 ? -4.216 46.286 12.665 1.00 38.03 192 GLY A O 1
ATOM 1523 N N . HIS A 1 193 ? -5.153 47.074 14.553 1.00 38.03 193 HIS A N 1
ATOM 1524 C CA . HIS A 1 193 ? -5.784 48.263 14.001 1.00 38.03 193 HIS A CA 1
ATOM 1525 C C . HIS A 1 193 ? -4.660 49.225 13.573 1.00 38.03 193 HIS A C 1
ATOM 1527 O O . HIS A 1 193 ? -3.988 49.813 14.419 1.00 38.03 193 HIS A O 1
ATOM 1533 N N . MET A 1 194 ? -4.388 49.337 12.270 1.00 42.06 194 MET A N 1
ATOM 1534 C CA . MET A 1 194 ? -3.523 50.392 11.738 1.00 42.06 194 MET A CA 1
ATOM 1535 C C . MET A 1 194 ? -4.340 51.682 11.688 1.00 42.06 194 MET A C 1
ATOM 1537 O O . MET A 1 194 ? -5.089 51.923 10.744 1.00 42.06 194 MET A O 1
ATOM 1541 N N . GLU A 1 195 ? -4.222 52.490 12.738 1.00 40.09 195 GLU A N 1
ATOM 1542 C CA . GLU A 1 195 ? -4.689 53.872 12.743 1.00 40.09 195 GLU A CA 1
ATOM 1543 C C . GLU A 1 195 ? -3.762 54.696 11.838 1.00 40.09 195 GLU A C 1
ATOM 1545 O O . GLU A 1 195 ? -2.577 54.879 12.115 1.00 40.09 195 GLU A O 1
ATOM 1550 N N . SER A 1 196 ? -4.294 55.137 10.701 1.00 38.38 196 SER A N 1
ATOM 1551 C CA . SER A 1 196 ? -3.627 56.049 9.780 1.00 38.38 196 SER A CA 1
ATOM 1552 C C . SER A 1 196 ? -3.648 57.462 10.363 1.00 38.38 196 SER A C 1
ATOM 1554 O O . SER A 1 196 ? -4.643 58.177 10.228 1.00 38.38 196 SER A O 1
ATOM 1556 N N . THR A 1 197 ? -2.561 57.883 11.002 1.00 42.81 197 THR A N 1
ATOM 1557 C CA . THR A 1 197 ? -2.320 59.299 11.287 1.00 42.81 197 THR A CA 1
ATOM 1558 C C . THR A 1 197 ? -1.752 59.967 10.038 1.00 42.81 197 THR A C 1
ATOM 1560 O O . THR A 1 197 ? -0.607 59.756 9.640 1.00 42.81 197 THR A O 1
ATOM 1563 N N . SER A 1 198 ? -2.598 60.761 9.384 1.00 43.88 198 SER A N 1
ATOM 1564 C CA . SER A 1 198 ? -2.197 61.725 8.364 1.00 43.88 198 SER A CA 1
ATOM 1565 C C . SER A 1 198 ? -1.218 62.730 8.973 1.00 43.88 198 SER A C 1
ATOM 1567 O O . SER A 1 198 ? -1.544 63.404 9.948 1.00 43.88 198 SER A O 1
ATOM 1569 N N . LEU A 1 199 ? -0.019 62.827 8.402 1.00 50.31 199 LEU A N 1
ATOM 1570 C CA . LEU A 1 199 ? 0.896 63.944 8.620 1.00 50.31 199 LEU A CA 1
ATOM 1571 C C . LEU A 1 199 ? 0.600 65.005 7.555 1.00 50.31 199 LEU A C 1
ATOM 1573 O O . LEU A 1 199 ? 0.798 64.761 6.364 1.00 50.31 199 LEU A O 1
ATOM 1577 N N . ASP A 1 200 ? 0.120 66.165 7.994 1.00 53.41 200 ASP A N 1
ATOM 1578 C CA . ASP A 1 200 ? -0.003 67.364 7.165 1.00 53.41 200 ASP A CA 1
ATOM 1579 C C . ASP A 1 200 ? 1.391 67.903 6.779 1.00 53.41 200 ASP A C 1
ATOM 1581 O O . ASP A 1 200 ? 2.300 67.918 7.618 1.00 53.41 200 ASP A O 1
ATOM 1585 N N . PRO A 1 201 ? 1.597 68.390 5.542 1.00 58.50 201 PRO A N 1
ATOM 1586 C CA . PRO A 1 201 ? 2.818 69.092 5.176 1.00 58.50 201 PRO A CA 1
ATOM 1587 C C . PRO A 1 201 ? 2.778 70.551 5.659 1.00 58.50 201 PRO A C 1
ATOM 1589 O O . PRO A 1 201 ? 1.886 71.320 5.304 1.00 58.50 201 PRO A O 1
ATOM 1592 N N . VAL A 1 202 ? 3.786 70.938 6.443 1.00 52.72 202 VAL A N 1
ATOM 1593 C CA . VAL A 1 202 ? 4.118 72.341 6.732 1.00 52.72 202 VAL A CA 1
ATOM 1594 C C . VAL A 1 202 ? 4.584 73.028 5.445 1.00 52.72 202 VAL A C 1
ATOM 1596 O O . VAL A 1 202 ? 5.451 72.507 4.740 1.00 52.72 202 VAL A O 1
ATOM 1599 N N . ALA A 1 203 ? 3.987 74.189 5.170 1.00 49.25 203 ALA A N 1
ATOM 1600 C CA . ALA A 1 203 ? 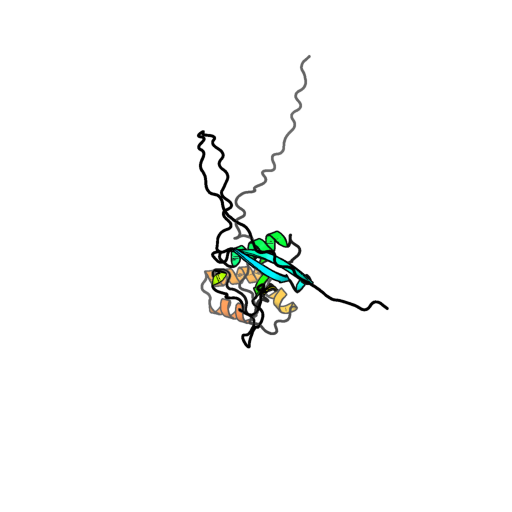4.432 75.182 4.195 1.00 49.25 203 ALA A CA 1
ATOM 1601 C C . ALA A 1 203 ? 5.405 76.183 4.835 1.00 49.25 203 ALA A C 1
ATOM 1603 O O . ALA A 1 203 ? 5.258 76.444 6.053 1.00 49.25 203 ALA A O 1
#